Protein AF-A0AAD7RC34-F1 (afdb_monomer_lite)

Secondary structure (DSSP, 8-state):
-HHHHHHHHHHHHHHHHHHSHHHHHHHHHHHHHHHHHHHHHHHHTHHHHHHHHHHTTTTGGG-EEEE-TTS-EEEE-HHHHHHHHHHHHHHHHHHHHHHHHHHHHHHHHHHHHHHHHHHHTTS-EEEEEEEE-S-EEEEEEEEEEEEE-SEEEEEEEEEEEEEE-SEEEEEEEEEEEEEE-SEEEEEEEEEEEEEE-SEEEEEEEEEEEEEE-SEEEEEEEEEEEEEE-SEEEEEEEEEEEEEE-SEEEEEEEEEEEEEE-SEEEEEEEEEEEEEE-SEEEEES---EE----

Organism: NCBI:txid143900

InterPro domains:
  IPR027197 Equilibrative nucleobase transporter 1 [PTHR20765] (24-121)

Structure (mmCIF, N/CA/C/O backbone):
data_AF-A0AAD7RC34-F1
#
_entry.id   AF-A0AAD7RC34-F1
#
loop_
_atom_site.group_PDB
_atom_site.id
_atom_site.type_symbol
_atom_site.label_atom_id
_atom_site.label_alt_id
_atom_site.label_comp_id
_atom_site.label_asym_id
_atom_site.label_entity_id
_atom_site.label_seq_id
_atom_site.pdbx_PDB_ins_code
_atom_site.Cartn_x
_atom_site.Cartn_y
_atom_site.Cartn_z
_atom_site.occupancy
_atom_site.B_iso_or_equiv
_atom_site.auth_seq_id
_atom_site.auth_comp_id
_atom_site.auth_asym_id
_atom_site.auth_atom_id
_atom_site.pdbx_PDB_model_num
ATOM 1 N N . MET A 1 1 ? -1.572 10.509 49.947 1.00 46.72 1 MET A N 1
ATOM 2 C CA . MET A 1 1 ? -2.548 9.606 49.292 1.00 46.72 1 MET A CA 1
ATOM 3 C C . MET A 1 1 ? -2.154 9.273 47.848 1.00 46.72 1 MET A C 1
ATOM 5 O O . MET A 1 1 ? -2.159 8.104 47.498 1.00 46.72 1 MET A O 1
ATOM 9 N N . HIS A 1 2 ? -1.700 10.244 47.043 1.00 39.53 2 HIS A N 1
ATOM 10 C CA . HIS A 1 2 ? -1.247 10.016 45.658 1.00 39.53 2 HIS A CA 1
ATOM 11 C C . HIS A 1 2 ? -0.022 9.075 45.529 1.00 39.53 2 HIS A C 1
ATOM 13 O O . HIS A 1 2 ? -0.015 8.172 44.701 1.00 39.53 2 HIS A O 1
ATOM 19 N N . ASN A 1 3 ? 0.957 9.183 46.438 1.00 38.41 3 ASN A N 1
ATOM 20 C CA . ASN A 1 3 ? 2.158 8.327 46.434 1.00 38.41 3 ASN A CA 1
ATOM 21 C C . ASN A 1 3 ? 1.912 6.859 46.843 1.00 38.41 3 ASN A C 1
ATOM 23 O O . ASN A 1 3 ? 2.769 6.015 46.605 1.00 38.41 3 ASN A O 1
ATOM 27 N N . LEU A 1 4 ? 0.768 6.543 47.464 1.00 46.03 4 LEU A N 1
ATOM 28 C CA . LEU A 1 4 ? 0.405 5.169 47.850 1.00 46.03 4 LEU A CA 1
ATOM 29 C C . LEU A 1 4 ? -0.286 4.427 46.697 1.00 46.03 4 LEU A C 1
ATOM 31 O O . LEU A 1 4 ? 0.015 3.262 46.464 1.00 46.03 4 LEU A O 1
ATOM 35 N N . LEU A 1 5 ? -1.116 5.129 45.917 1.00 47.66 5 LEU A N 1
ATOM 36 C CA . LEU A 1 5 ? -1.761 4.593 44.710 1.00 47.66 5 LEU A CA 1
ATOM 37 C C . LEU A 1 5 ? -0.753 4.281 43.593 1.00 47.66 5 LEU A C 1
ATOM 39 O O . LEU A 1 5 ? -0.872 3.256 42.930 1.00 47.66 5 LEU A O 1
ATOM 43 N N . LEU A 1 6 ? 0.284 5.112 43.433 1.00 46.38 6 LEU A N 1
ATOM 44 C CA . LEU A 1 6 ? 1.386 4.844 42.497 1.00 46.38 6 LEU A CA 1
ATOM 45 C C . LEU A 1 6 ? 2.181 3.582 42.869 1.00 46.38 6 LEU A C 1
ATOM 47 O O . LEU A 1 6 ? 2.651 2.863 41.990 1.00 46.38 6 LEU A O 1
ATOM 51 N N . ARG A 1 7 ? 2.302 3.287 44.170 1.00 39.66 7 ARG A N 1
ATOM 52 C CA . ARG A 1 7 ? 3.046 2.124 44.669 1.00 39.66 7 ARG A CA 1
ATOM 53 C C . ARG A 1 7 ? 2.295 0.813 44.440 1.00 39.66 7 ARG A C 1
ATOM 55 O O . ARG A 1 7 ? 2.922 -0.157 44.034 1.00 39.66 7 ARG A O 1
ATOM 62 N N . GLU A 1 8 ? 0.977 0.819 44.642 1.00 45.03 8 GLU A N 1
ATOM 63 C CA . GLU A 1 8 ? 0.082 -0.326 44.400 1.00 45.03 8 GLU A CA 1
ATOM 64 C C . GLU A 1 8 ? -0.006 -0.689 42.904 1.00 45.03 8 GLU A C 1
ATOM 66 O O . GLU A 1 8 ? -0.001 -1.868 42.545 1.00 45.03 8 GLU A O 1
ATOM 71 N N . HIS A 1 9 ? -0.002 0.316 42.018 1.00 41.81 9 HIS A N 1
ATOM 72 C CA . HIS A 1 9 ? -0.024 0.102 40.565 1.00 41.81 9 HIS A CA 1
ATOM 73 C C . HIS A 1 9 ? 1.288 -0.527 40.054 1.00 41.81 9 HIS A C 1
ATOM 75 O O . HIS A 1 9 ? 1.266 -1.435 39.224 1.00 41.81 9 HIS A O 1
ATOM 81 N N . GLN A 1 10 ? 2.436 -0.117 40.611 1.00 39.41 10 GLN A N 1
ATOM 82 C CA . GLN A 1 10 ? 3.753 -0.671 40.262 1.00 39.41 10 GLN A CA 1
ATOM 83 C C . GLN A 1 10 ? 3.974 -2.113 40.752 1.00 39.41 10 GLN A C 1
ATOM 85 O O . GLN A 1 10 ? 4.747 -2.857 40.142 1.00 39.41 10 GLN A O 1
ATOM 90 N N . THR A 1 11 ? 3.337 -2.534 41.849 1.00 41.34 11 THR A N 1
ATOM 91 C CA . THR A 1 11 ? 3.439 -3.915 42.354 1.00 41.34 11 THR A CA 1
ATOM 92 C C . THR A 1 11 ? 2.569 -4.901 41.573 1.00 41.34 11 THR A C 1
ATOM 94 O O . THR A 1 11 ? 2.987 -6.046 41.391 1.00 41.34 11 THR A O 1
ATOM 97 N N . ALA A 1 12 ? 1.417 -4.467 41.051 1.00 38.34 12 ALA A N 1
ATOM 98 C CA . ALA A 1 12 ? 0.540 -5.297 40.220 1.00 38.34 12 ALA A CA 1
ATOM 99 C C . ALA A 1 12 ? 1.165 -5.631 38.849 1.00 38.34 12 ALA A C 1
ATOM 101 O O . ALA A 1 12 ? 1.114 -6.782 38.408 1.00 38.34 12 ALA A O 1
ATOM 102 N N . GLU A 1 13 ? 1.845 -4.667 38.217 1.00 38.12 13 GLU A N 1
ATOM 103 C CA . GLU A 1 13 ? 2.556 -4.890 36.948 1.00 38.12 13 GLU A CA 1
ATOM 104 C C . GLU A 1 13 ? 3.712 -5.893 37.087 1.00 38.12 13 GLU A C 1
ATOM 106 O O . GLU A 1 13 ? 3.907 -6.745 36.220 1.00 38.12 13 GLU A O 1
ATOM 111 N N . ARG A 1 14 ? 4.448 -5.868 38.208 1.00 35.94 14 ARG A N 1
ATOM 112 C CA . ARG A 1 14 ? 5.543 -6.827 38.453 1.00 35.94 14 ARG A CA 1
ATOM 113 C C . ARG A 1 14 ? 5.056 -8.266 38.641 1.00 35.94 14 ARG A C 1
ATOM 115 O O . ARG A 1 14 ? 5.788 -9.194 38.306 1.00 35.94 14 ARG A O 1
ATOM 122 N N . MET A 1 15 ? 3.843 -8.469 39.156 1.00 36.53 15 MET A N 1
ATOM 123 C CA . MET A 1 15 ? 3.284 -9.807 39.389 1.00 36.53 15 MET A CA 1
ATOM 124 C C . MET A 1 15 ? 2.801 -10.481 38.093 1.00 36.53 15 MET A C 1
ATOM 126 O O . MET A 1 15 ? 3.027 -11.678 37.910 1.00 36.53 15 MET A O 1
ATOM 130 N N . LEU A 1 16 ? 2.231 -9.714 37.156 1.00 36.44 16 LEU A N 1
ATOM 131 C CA . LEU A 1 16 ? 1.787 -10.204 35.841 1.00 36.44 16 LEU A CA 1
ATOM 132 C C . LEU A 1 16 ? 2.950 -10.705 34.964 1.00 36.44 16 LEU A C 1
ATOM 134 O O . LEU A 1 16 ? 2.813 -11.704 34.255 1.00 36.44 16 LEU A O 1
ATOM 138 N N . VAL A 1 17 ? 4.123 -10.075 35.074 1.00 38.91 17 VAL A N 1
ATOM 139 C CA . VAL A 1 17 ? 5.343 -10.467 34.343 1.00 38.91 17 VAL A CA 1
ATOM 140 C C . VAL A 1 17 ? 5.876 -11.843 34.784 1.00 38.91 17 VAL A C 1
ATOM 142 O O . VAL A 1 17 ? 6.421 -12.584 33.964 1.00 38.91 17 VAL A O 1
ATOM 145 N N . CYS A 1 18 ? 5.676 -12.243 36.045 1.00 38.28 18 CYS A N 1
ATOM 146 C CA . CYS A 1 18 ? 6.154 -13.535 36.557 1.00 38.28 18 CYS A CA 1
ATOM 147 C C . CYS A 1 18 ? 5.312 -14.739 36.091 1.00 38.28 18 CYS A C 1
ATOM 149 O O . CYS A 1 18 ? 5.855 -15.834 35.944 1.00 38.28 18 CYS A O 1
ATOM 151 N N . GLN A 1 19 ? 4.013 -14.562 35.824 1.00 31.81 19 GLN A N 1
ATOM 152 C CA . GLN A 1 19 ? 3.102 -15.671 35.499 1.00 31.81 19 GLN A CA 1
ATOM 153 C C . GLN A 1 19 ? 3.196 -16.116 34.024 1.00 31.81 19 GLN A C 1
ATOM 155 O O . GLN A 1 19 ? 3.001 -17.289 33.713 1.00 31.81 19 GLN A O 1
ATOM 160 N N . PHE A 1 20 ? 3.579 -15.208 33.119 1.00 35.34 20 PHE A N 1
ATOM 161 C CA . PHE A 1 20 ? 3.749 -15.472 31.679 1.00 35.34 20 PHE A CA 1
ATOM 162 C C . PHE A 1 20 ? 5.157 -15.968 31.279 1.00 35.34 20 PHE A C 1
ATOM 164 O O . PHE A 1 20 ? 5.389 -16.352 30.129 1.00 35.34 20 PHE A O 1
ATOM 171 N N . GLY A 1 21 ? 6.115 -15.992 32.214 1.00 39.75 21 GLY A N 1
ATOM 172 C CA . GLY A 1 21 ? 7.535 -16.224 31.921 1.00 39.75 21 GLY A CA 1
ATOM 173 C C . GLY A 1 21 ? 7.911 -17.648 31.481 1.00 39.75 21 GLY A C 1
ATOM 174 O O . GLY A 1 21 ? 8.902 -17.824 30.774 1.00 39.75 21 GLY A O 1
ATOM 175 N N . GLY A 1 22 ? 7.142 -18.677 31.858 1.00 46.06 22 GLY A N 1
ATOM 176 C CA . GLY A 1 22 ? 7.462 -20.082 31.545 1.00 46.06 22 GLY A CA 1
ATOM 177 C C . GLY A 1 22 ? 7.189 -20.479 30.090 1.00 46.06 22 GLY A C 1
ATOM 178 O O . GLY A 1 22 ? 8.024 -21.110 29.444 1.00 46.06 22 GLY A O 1
ATOM 179 N N . MET A 1 23 ? 6.044 -20.063 29.546 1.00 47.16 23 MET A N 1
ATOM 180 C CA . MET A 1 23 ? 5.647 -20.341 28.158 1.00 47.16 23 MET A CA 1
ATOM 181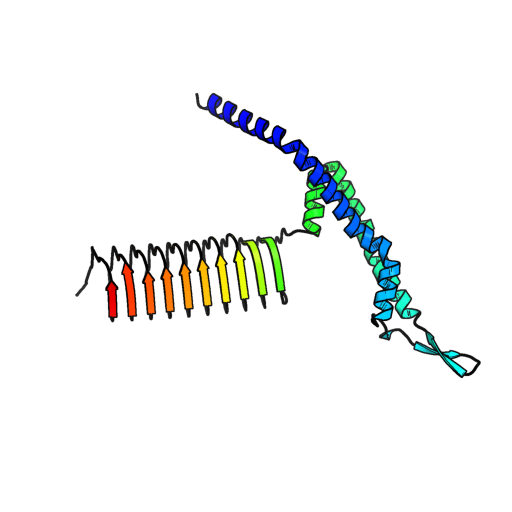 C C . MET A 1 23 ? 6.480 -19.522 27.163 1.00 47.16 23 MET A C 1
ATOM 183 O O . MET A 1 23 ? 6.928 -20.034 26.138 1.00 47.16 23 MET A O 1
ATOM 187 N N . LEU A 1 24 ? 6.780 -18.270 27.519 1.00 46.81 24 LEU A N 1
ATOM 188 C CA . LEU A 1 24 ? 7.606 -17.361 26.725 1.00 46.81 24 LEU A CA 1
ATOM 189 C C . LEU A 1 24 ? 9.064 -17.845 26.588 1.00 46.81 24 LEU A C 1
ATOM 191 O O . LEU A 1 24 ? 9.709 -17.600 25.566 1.00 46.81 24 LEU A O 1
ATOM 195 N N . ARG A 1 25 ? 9.578 -18.583 27.585 1.00 48.28 25 ARG A N 1
ATOM 196 C CA . ARG A 1 25 ? 10.910 -19.213 27.554 1.00 48.28 25 ARG A CA 1
ATOM 197 C C . ARG A 1 25 ? 11.011 -20.331 26.518 1.00 48.28 25 ARG A C 1
ATOM 199 O O . ARG A 1 25 ? 11.964 -20.346 25.746 1.00 48.28 25 ARG A O 1
ATOM 206 N N . TRP A 1 26 ? 10.025 -21.223 26.450 1.00 51.66 26 TRP A N 1
ATOM 207 C CA . TRP A 1 26 ? 10.006 -22.299 25.451 1.00 51.66 26 TRP A CA 1
ATOM 208 C C . TRP A 1 26 ? 9.830 -21.771 24.028 1.00 51.66 26 TRP A C 1
ATOM 210 O O . TRP A 1 26 ? 10.530 -22.213 23.121 1.00 51.66 26 TRP A O 1
ATOM 220 N N . VAL A 1 27 ? 8.969 -20.767 23.847 1.00 53.78 27 VAL A N 1
ATOM 221 C CA . VAL A 1 27 ? 8.798 -20.072 22.560 1.00 53.78 27 VAL A CA 1
ATOM 222 C C . VAL A 1 27 ? 10.099 -19.387 22.129 1.00 53.78 27 VAL A C 1
ATOM 224 O O . VAL A 1 27 ? 10.475 -19.438 20.962 1.00 53.78 27 VAL A O 1
ATOM 227 N N . THR A 1 28 ? 10.834 -18.806 23.078 1.00 53.97 28 THR A N 1
ATOM 228 C CA . THR A 1 28 ? 12.144 -18.191 22.827 1.00 53.97 28 THR A CA 1
ATOM 229 C C . THR A 1 28 ? 13.194 -19.207 22.382 1.00 53.97 28 THR A C 1
ATOM 231 O O . THR A 1 28 ? 13.934 -18.933 21.440 1.00 53.97 28 THR A O 1
ATOM 234 N N . LEU A 1 29 ? 13.235 -20.383 23.014 1.00 62.84 29 LEU A N 1
ATOM 235 C CA . LEU A 1 29 ? 14.156 -21.456 22.638 1.00 62.84 29 LEU A CA 1
ATOM 236 C C . LEU A 1 29 ? 13.840 -22.023 21.250 1.00 62.84 29 LEU A C 1
ATOM 238 O O . LEU A 1 29 ? 14.748 -22.184 20.443 1.00 62.84 29 LEU A O 1
ATOM 242 N N . LEU A 1 30 ? 12.562 -22.266 20.950 1.00 60.53 30 LEU A N 1
ATOM 243 C CA . LEU A 1 30 ? 12.119 -22.745 19.636 1.00 60.53 30 LEU A CA 1
ATOM 244 C C . LEU A 1 30 ? 12.412 -21.734 18.517 1.00 60.53 30 LEU A C 1
ATOM 246 O O . LEU A 1 30 ? 12.898 -22.134 17.463 1.00 60.53 30 LEU A O 1
ATOM 250 N N . SER A 1 31 ? 12.182 -20.438 18.756 1.00 60.19 31 SER A N 1
ATOM 251 C CA . SER A 1 31 ? 12.509 -19.357 17.809 1.00 60.19 31 SER A CA 1
ATOM 252 C C . SER A 1 31 ? 14.000 -19.330 17.481 1.00 60.19 31 SER A C 1
ATOM 254 O O . SER A 1 31 ? 14.367 -19.381 16.312 1.00 60.19 31 SER A O 1
ATOM 256 N N . GLY A 1 32 ? 14.864 -19.347 18.504 1.00 61.09 32 GLY A N 1
ATOM 257 C CA . GLY A 1 32 ? 16.315 -19.351 18.299 1.00 61.09 32 GLY A CA 1
ATOM 258 C C . GLY A 1 32 ? 16.803 -20.587 17.537 1.00 61.09 32 GLY A C 1
ATOM 259 O O . GLY A 1 32 ? 17.676 -20.485 16.683 1.00 61.09 32 GLY A O 1
ATOM 260 N N . LEU A 1 33 ? 16.194 -21.752 17.778 1.00 64.62 33 LEU A N 1
ATOM 261 C CA . LEU A 1 33 ? 16.530 -22.996 17.077 1.00 64.62 33 LEU A CA 1
ATOM 262 C C . LEU A 1 33 ? 16.171 -22.926 15.583 1.00 64.62 33 LEU A C 1
ATOM 264 O O . LEU A 1 33 ? 16.958 -23.353 14.739 1.00 64.62 33 LEU A O 1
ATOM 268 N N . VAL A 1 34 ? 15.013 -22.344 15.252 1.00 63.44 34 VAL A N 1
ATOM 269 C CA . VAL A 1 34 ? 14.567 -22.125 13.864 1.00 63.44 34 VAL A CA 1
ATOM 270 C C . VAL A 1 34 ? 15.435 -21.084 13.151 1.00 63.44 34 VAL A C 1
ATOM 272 O O . VAL A 1 34 ? 15.796 -21.284 11.992 1.00 63.44 34 VAL A O 1
ATOM 275 N N . GLU A 1 35 ? 15.821 -20.009 13.839 1.00 61.97 35 GLU A N 1
ATOM 276 C CA . GLU A 1 35 ? 16.730 -18.984 13.312 1.00 61.97 35 GLU A CA 1
ATOM 277 C C . GLU A 1 35 ? 18.112 -19.581 12.998 1.00 61.97 35 GLU A C 1
ATOM 279 O O . GLU A 1 35 ? 18.630 -19.405 11.893 1.00 61.97 35 GLU A O 1
ATOM 284 N N . CYS A 1 36 ? 18.669 -20.387 13.909 1.00 62.91 36 CYS A N 1
ATOM 285 C CA . CYS A 1 36 ? 19.909 -21.122 13.658 1.00 62.91 36 CYS A CA 1
ATOM 286 C C . CYS A 1 36 ? 19.777 -22.082 12.466 1.00 62.91 36 CYS A C 1
ATOM 288 O O . CYS A 1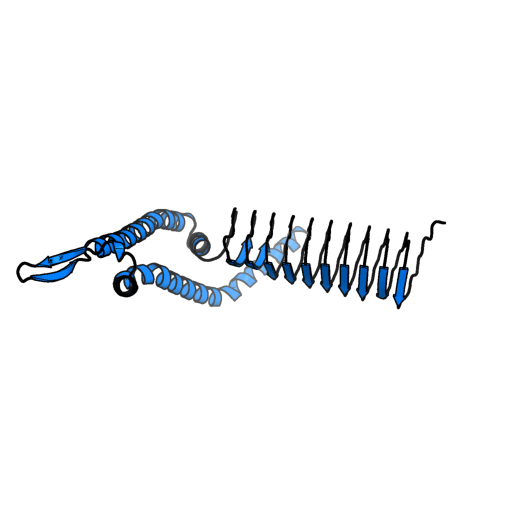 36 ? 20.682 -22.152 11.638 1.00 62.91 36 CYS A O 1
ATOM 290 N N . LEU A 1 37 ? 18.649 -22.788 12.338 1.00 63.88 37 LEU A N 1
ATOM 291 C CA . LEU A 1 37 ? 18.386 -23.698 11.220 1.00 63.88 37 LEU A CA 1
ATOM 292 C C . LEU A 1 37 ? 18.315 -22.979 9.867 1.00 63.88 37 LEU A C 1
ATOM 294 O O . LEU A 1 37 ? 18.776 -23.538 8.877 1.00 63.88 37 LEU A O 1
ATOM 298 N N . PHE A 1 38 ? 17.784 -21.756 9.797 1.00 60.91 38 PHE A N 1
ATOM 299 C CA . PHE A 1 38 ? 17.677 -21.015 8.535 1.00 60.91 38 PHE A CA 1
ATOM 300 C C . PHE A 1 38 ? 19.009 -20.406 8.085 1.00 60.91 38 PHE A C 1
ATOM 302 O O . PHE A 1 38 ? 19.408 -20.593 6.935 1.00 60.91 38 PHE A O 1
ATOM 309 N N . PHE A 1 39 ? 19.724 -19.724 8.983 1.00 62.69 39 PHE A N 1
ATOM 310 C CA . PHE A 1 39 ? 21.004 -19.092 8.642 1.00 62.69 39 PHE A CA 1
ATOM 311 C C . PHE A 1 39 ? 22.115 -20.122 8.430 1.00 62.69 39 PHE A C 1
ATOM 313 O O . PHE A 1 39 ? 22.857 -20.048 7.450 1.00 62.69 39 PHE A O 1
ATOM 320 N N . ALA A 1 40 ? 22.200 -21.129 9.300 1.00 63.34 40 ALA A N 1
ATOM 321 C CA . ALA A 1 40 ? 23.200 -22.176 9.161 1.00 63.34 40 ALA A CA 1
ATOM 322 C C . ALA A 1 40 ? 22.802 -23.214 8.099 1.00 63.34 40 ALA A C 1
ATOM 324 O O . ALA A 1 40 ? 23.665 -23.739 7.402 1.00 63.34 40 ALA A O 1
ATOM 325 N N . GLY A 1 41 ? 21.506 -23.489 7.917 1.00 70.50 41 GLY A N 1
ATOM 326 C CA . GLY A 1 41 ? 21.024 -24.490 6.961 1.00 70.50 41 GLY A CA 1
ATOM 327 C C . GLY A 1 41 ? 21.298 -24.134 5.502 1.00 70.50 41 GLY A C 1
ATOM 328 O O . GLY A 1 41 ? 21.611 -25.025 4.715 1.00 70.50 41 GLY A O 1
ATOM 329 N N . ILE A 1 42 ? 21.261 -22.848 5.138 1.00 69.25 42 ILE A N 1
ATOM 330 C CA . ILE A 1 42 ? 21.628 -22.398 3.785 1.00 69.25 42 ILE A CA 1
ATOM 331 C C . ILE A 1 42 ? 23.138 -22.551 3.549 1.00 69.25 42 ILE A C 1
ATOM 333 O O . ILE A 1 42 ? 23.543 -22.977 2.468 1.00 69.25 42 ILE A O 1
ATOM 337 N N . ALA A 1 43 ? 23.967 -22.276 4.560 1.00 70.06 43 ALA A N 1
ATOM 338 C CA . ALA A 1 43 ? 25.416 -22.442 4.469 1.00 70.06 43 ALA A CA 1
ATOM 339 C C . ALA A 1 43 ? 25.828 -23.926 4.414 1.00 70.06 43 ALA A C 1
ATOM 341 O O . ALA A 1 43 ? 26.583 -24.324 3.528 1.00 70.06 43 ALA A O 1
ATOM 342 N N . PHE A 1 44 ? 25.292 -24.765 5.307 1.00 75.88 44 PHE A N 1
ATOM 343 C CA . PHE A 1 44 ? 25.590 -26.202 5.346 1.00 75.88 44 PHE A CA 1
ATOM 344 C C . PHE A 1 44 ? 24.965 -26.975 4.172 1.00 75.88 44 PHE A C 1
ATOM 346 O O . PHE A 1 44 ? 25.528 -27.970 3.721 1.00 75.88 44 PHE A O 1
ATOM 353 N N . GLY A 1 45 ? 23.828 -26.514 3.642 1.00 80.50 45 GLY A N 1
ATOM 354 C CA . GLY A 1 45 ? 23.147 -27.104 2.486 1.00 80.50 45 GLY A CA 1
ATOM 355 C C . GLY A 1 45 ? 23.625 -26.591 1.124 1.00 80.50 45 GLY A C 1
ATOM 356 O O . GLY A 1 45 ? 23.121 -27.054 0.097 1.00 80.50 45 GLY A O 1
ATOM 357 N N . TRP A 1 46 ? 24.581 -25.653 1.086 1.00 84.56 46 TRP A N 1
ATOM 358 C CA . TRP A 1 46 ? 24.998 -24.981 -0.149 1.00 84.56 46 TRP A CA 1
ATOM 359 C C . TRP A 1 46 ? 25.508 -25.950 -1.216 1.00 84.56 46 TRP A C 1
ATOM 361 O O . TRP A 1 46 ? 25.159 -25.804 -2.383 1.00 84.56 46 TRP A O 1
ATOM 371 N N . ALA A 1 47 ? 26.270 -26.978 -0.831 1.00 81.88 47 ALA A N 1
ATOM 372 C CA . ALA A 1 47 ? 26.785 -27.972 -1.774 1.00 81.88 47 ALA A CA 1
ATOM 373 C C . ALA A 1 47 ? 25.653 -28.667 -2.556 1.00 81.88 47 ALA A C 1
ATOM 375 O O . ALA A 1 47 ? 25.729 -28.806 -3.776 1.00 81.88 47 ALA A O 1
ATOM 376 N N . SER A 1 48 ? 24.563 -29.026 -1.873 1.00 86.56 48 SER A N 1
ATOM 377 C CA . SER A 1 48 ? 23.379 -29.628 -2.496 1.00 86.56 48 SER A CA 1
ATOM 378 C C . SER A 1 48 ? 22.590 -28.617 -3.334 1.00 86.56 48 SER A C 1
ATOM 380 O O . SER A 1 48 ? 22.099 -28.948 -4.414 1.00 86.56 48 SER A O 1
ATOM 382 N N . LEU A 1 49 ? 22.485 -27.369 -2.868 1.00 82.62 49 LEU A N 1
ATOM 383 C CA . LEU A 1 49 ? 21.798 -26.296 -3.589 1.00 82.62 49 LEU A CA 1
ATOM 384 C C . LEU A 1 49 ? 22.531 -25.915 -4.885 1.00 82.62 49 LEU A C 1
ATOM 386 O O . LEU A 1 49 ? 21.894 -25.723 -5.919 1.00 82.62 49 LEU A O 1
ATOM 390 N N . ALA A 1 50 ? 23.862 -25.865 -4.852 1.00 82.25 50 ALA A N 1
ATOM 391 C CA . ALA A 1 50 ? 24.703 -25.559 -6.001 1.00 82.25 50 ALA A CA 1
ATOM 392 C C . ALA A 1 50 ? 24.518 -26.587 -7.126 1.00 82.25 50 ALA A C 1
ATOM 394 O O . ALA A 1 50 ? 24.417 -26.203 -8.287 1.00 82.25 50 ALA A O 1
ATOM 395 N N . VAL A 1 51 ? 24.374 -27.876 -6.801 1.00 81.12 51 VAL A N 1
ATOM 396 C CA . VAL A 1 51 ? 24.082 -28.925 -7.796 1.00 81.12 51 VAL A CA 1
ATOM 397 C C . VAL A 1 51 ? 22.734 -28.684 -8.487 1.00 81.12 51 VAL A C 1
ATOM 399 O O . VAL A 1 51 ? 22.633 -28.800 -9.709 1.00 81.12 51 VAL A O 1
ATOM 402 N N . ILE A 1 52 ? 21.705 -28.282 -7.736 1.00 86.88 52 ILE A N 1
ATOM 403 C CA . ILE A 1 52 ? 20.381 -27.956 -8.294 1.00 86.88 52 ILE A CA 1
ATOM 404 C C . ILE A 1 52 ? 20.441 -26.692 -9.168 1.00 86.88 52 ILE A C 1
ATOM 406 O O . ILE A 1 52 ? 19.797 -26.642 -10.216 1.00 86.88 52 ILE A O 1
ATOM 410 N N . LEU A 1 53 ? 21.212 -25.679 -8.760 1.00 81.38 53 LEU A N 1
ATOM 411 C CA . LEU A 1 53 ? 21.398 -24.436 -9.518 1.00 81.38 53 LEU A CA 1
ATOM 412 C C . LEU A 1 53 ? 22.131 -24.677 -10.843 1.00 81.38 53 LEU A C 1
ATOM 414 O O . LEU A 1 53 ? 21.694 -24.162 -11.875 1.00 81.38 53 LEU A O 1
ATOM 418 N N . LYS A 1 54 ? 23.167 -25.526 -10.839 1.00 79.00 54 LYS A N 1
ATOM 419 C CA . LYS A 1 54 ? 23.836 -25.992 -12.064 1.00 79.00 54 LYS A CA 1
ATOM 420 C C . LYS A 1 54 ? 22.853 -26.716 -12.987 1.00 79.00 54 LYS A C 1
ATOM 422 O O . LYS A 1 54 ? 22.785 -26.406 -14.172 1.00 79.00 54 LYS A O 1
ATOM 427 N N . GLY A 1 55 ? 22.011 -27.596 -12.434 1.00 76.31 55 GLY A N 1
ATOM 428 C CA . GLY A 1 55 ? 20.969 -28.311 -13.185 1.00 76.31 55 GLY A CA 1
ATOM 429 C C . GLY A 1 55 ? 19.886 -27.414 -13.803 1.00 76.31 55 GLY A C 1
ATOM 430 O O . GLY A 1 55 ? 19.230 -27.823 -14.757 1.00 76.31 55 GLY A O 1
ATOM 431 N N . LYS A 1 56 ? 19.708 -26.185 -13.297 1.00 81.38 56 LYS A N 1
ATOM 432 C CA . LYS A 1 56 ? 18.794 -25.172 -13.856 1.00 81.38 56 LYS A CA 1
ATOM 433 C C . LYS A 1 56 ? 19.463 -24.180 -14.814 1.00 81.38 56 LYS A C 1
ATOM 435 O O . LYS A 1 56 ? 18.791 -23.258 -15.268 1.00 81.38 56 LYS A O 1
ATOM 440 N N . GLY A 1 57 ? 20.745 -24.362 -15.131 1.00 73.38 57 GLY A N 1
ATOM 441 C CA . GLY A 1 57 ? 21.474 -23.509 -16.075 1.00 73.38 57 GLY A CA 1
ATOM 442 C C . GLY A 1 57 ? 21.918 -22.161 -15.500 1.00 73.38 57 GLY A C 1
ATOM 443 O O . GLY A 1 57 ? 22.176 -21.227 -16.250 1.00 73.38 57 GLY A O 1
ATOM 444 N N . TYR A 1 58 ? 22.012 -22.016 -14.177 1.00 75.25 58 TYR A N 1
ATOM 445 C CA . TYR A 1 58 ? 22.497 -20.771 -13.577 1.00 75.25 58 TYR A CA 1
ATOM 446 C C . TYR A 1 58 ? 24.006 -20.607 -13.834 1.00 75.25 58 TYR A C 1
ATOM 448 O O . TYR A 1 58 ? 24.763 -21.529 -13.543 1.00 75.25 58 TYR A O 1
ATOM 456 N N . PHE A 1 59 ? 24.447 -19.468 -14.382 1.00 73.50 59 PHE A N 1
ATOM 457 C CA . PHE A 1 59 ? 25.820 -19.242 -14.882 1.00 73.50 59 PHE A CA 1
ATOM 458 C C . PHE A 1 59 ? 26.278 -20.205 -16.001 1.00 73.50 59 PHE A C 1
ATOM 460 O O . PHE A 1 59 ? 27.479 -20.405 -16.186 1.00 73.50 59 PHE A O 1
ATOM 467 N N . SER A 1 60 ? 25.355 -20.783 -16.783 1.00 70.56 60 SER A N 1
ATOM 468 C CA . SER A 1 60 ? 25.707 -21.640 -17.932 1.00 70.56 60 SER A CA 1
ATOM 469 C C . SER A 1 60 ? 26.537 -20.927 -19.004 1.00 70.56 60 SER A C 1
ATOM 471 O O . SER A 1 60 ? 27.223 -21.581 -19.784 1.00 70.56 60 SER A O 1
ATOM 473 N N . ASP A 1 61 ? 26.502 -19.593 -19.025 1.00 74.62 61 ASP A N 1
ATOM 474 C CA . ASP A 1 61 ? 27.235 -18.754 -19.979 1.00 74.62 61 ASP A CA 1
ATOM 475 C C . ASP A 1 61 ? 28.765 -18.848 -19.828 1.00 74.62 61 ASP A C 1
ATOM 477 O O . ASP A 1 61 ? 29.497 -18.431 -20.719 1.00 74.62 61 ASP A O 1
ATOM 481 N N . HIS A 1 62 ? 29.259 -19.394 -18.710 1.00 69.50 62 HIS A N 1
ATOM 482 C CA . HIS A 1 62 ? 30.691 -19.589 -18.446 1.00 69.50 62 HIS A CA 1
ATOM 483 C C . HIS A 1 62 ? 31.196 -20.998 -18.812 1.00 69.50 62 HIS A C 1
ATOM 485 O O . HIS A 1 62 ? 32.346 -21.329 -18.528 1.00 69.50 62 HIS A O 1
ATOM 491 N N . CYS A 1 63 ? 30.358 -21.836 -19.428 1.00 77.62 63 CYS A N 1
ATOM 492 C CA . CYS A 1 63 ? 30.756 -23.151 -19.920 1.00 77.62 63 CYS A CA 1
ATOM 493 C C . CYS A 1 63 ? 31.300 -23.067 -21.353 1.00 77.62 63 CYS A C 1
ATOM 495 O O . CYS A 1 63 ? 30.660 -22.498 -22.237 1.00 77.62 63 CYS A O 1
ATOM 497 N N . ILE A 1 64 ? 32.453 -23.687 -21.606 1.00 78.56 64 ILE A N 1
ATOM 498 C CA . ILE A 1 64 ? 33.106 -23.716 -22.921 1.00 78.56 64 ILE A CA 1
ATOM 499 C C . ILE A 1 64 ? 33.127 -25.158 -23.432 1.00 78.56 64 ILE A C 1
ATOM 501 O O . ILE A 1 64 ? 33.432 -26.091 -22.697 1.00 78.56 64 ILE A O 1
ATOM 505 N N . ASN A 1 65 ? 32.806 -25.365 -24.709 1.00 72.00 65 ASN A N 1
ATOM 506 C CA . ASN A 1 65 ? 32.947 -26.678 -25.338 1.00 72.00 65 ASN A CA 1
ATOM 507 C C . ASN A 1 65 ? 34.397 -26.894 -25.775 1.00 72.00 65 ASN A C 1
ATOM 509 O O . ASN A 1 65 ? 34.854 -26.321 -26.765 1.00 72.00 65 ASN A O 1
ATOM 513 N N . THR A 1 66 ? 35.106 -27.748 -25.045 1.00 70.25 66 THR A N 1
ATOM 514 C CA . THR A 1 66 ? 36.504 -28.090 -25.300 1.00 70.25 66 THR A CA 1
ATOM 515 C C . THR A 1 66 ? 36.568 -29.403 -26.077 1.00 70.25 66 THR A C 1
ATOM 517 O O . THR A 1 66 ? 35.856 -30.365 -25.788 1.00 70.25 66 THR A O 1
ATOM 520 N N . THR A 1 67 ? 37.415 -29.462 -27.105 1.00 63.22 67 THR A N 1
ATOM 521 C CA . THR A 1 67 ? 37.578 -30.673 -27.926 1.00 63.22 67 THR A CA 1
ATOM 522 C C . THR A 1 67 ? 38.816 -31.428 -27.451 1.00 63.22 67 THR A C 1
ATOM 524 O O . THR A 1 67 ? 39.929 -30.917 -27.557 1.00 63.22 67 THR A O 1
ATOM 527 N N . GLY A 1 68 ? 38.631 -32.623 -26.883 1.00 64.06 68 GLY A N 1
ATOM 528 C CA . GLY A 1 68 ? 39.731 -33.456 -26.386 1.00 64.06 68 GLY A CA 1
ATOM 529 C C . GLY A 1 68 ? 40.519 -34.148 -27.507 1.00 64.06 68 GLY A C 1
ATOM 530 O O . GLY A 1 68 ? 40.027 -34.292 -28.625 1.00 64.06 68 GLY A O 1
ATOM 531 N N . ALA A 1 69 ? 41.722 -34.642 -27.189 1.00 58.59 69 ALA A N 1
ATOM 532 C CA . ALA A 1 69 ? 42.677 -35.248 -28.134 1.00 58.59 69 ALA A CA 1
ATOM 533 C C . ALA A 1 69 ? 42.133 -36.437 -28.967 1.00 58.59 69 ALA A C 1
ATOM 535 O O . ALA A 1 69 ? 42.708 -36.765 -30.000 1.00 58.59 69 ALA A O 1
ATOM 536 N N . ASN A 1 70 ? 41.003 -37.032 -28.563 1.00 62.34 70 ASN A N 1
ATOM 537 C CA . ASN A 1 70 ? 40.315 -38.129 -29.258 1.00 62.34 70 ASN A CA 1
ATOM 538 C C . ASN A 1 70 ? 39.049 -37.674 -30.026 1.00 62.34 70 ASN A C 1
ATOM 540 O O . ASN A 1 70 ? 38.158 -38.483 -30.270 1.00 62.34 70 ASN A O 1
ATOM 544 N N . SER A 1 71 ? 38.925 -36.381 -30.358 1.00 61.19 71 SER A N 1
ATOM 545 C CA . SER A 1 71 ? 37.767 -35.784 -31.057 1.00 61.19 71 SER A CA 1
ATOM 546 C C . SER A 1 71 ? 36.428 -35.830 -30.297 1.00 61.19 71 SER A C 1
ATOM 548 O O . SER A 1 71 ? 35.372 -35.610 -30.887 1.00 61.19 71 SER A O 1
ATOM 550 N N . SER A 1 72 ? 36.443 -36.061 -28.982 1.00 55.50 72 SER A N 1
ATOM 551 C CA . SER A 1 72 ? 35.263 -35.928 -28.120 1.00 55.50 72 SER A CA 1
ATOM 552 C C . SER A 1 72 ? 35.092 -34.477 -27.661 1.00 55.50 72 SER A C 1
ATOM 554 O O . SER A 1 72 ? 35.985 -33.929 -27.008 1.00 55.50 72 SER A O 1
ATOM 556 N N . VAL A 1 73 ? 33.947 -33.864 -27.971 1.00 67.12 73 VAL A N 1
ATOM 557 C CA . VAL A 1 73 ? 33.559 -32.547 -27.443 1.00 67.12 73 VAL A CA 1
ATOM 558 C C . VAL A 1 73 ? 33.020 -32.747 -26.030 1.00 67.12 73 VAL A C 1
ATOM 560 O O . VAL A 1 73 ? 32.002 -33.415 -25.853 1.00 67.12 73 VAL A O 1
ATOM 563 N N . TYR A 1 74 ? 33.708 -32.201 -25.031 1.00 70.38 74 TYR A N 1
ATOM 564 C CA . TYR A 1 74 ? 33.220 -32.157 -23.657 1.00 70.38 74 TYR A CA 1
ATOM 565 C C . TYR A 1 74 ? 32.999 -30.703 -23.249 1.00 70.38 74 TYR A C 1
ATOM 567 O O . TYR A 1 74 ? 33.742 -29.805 -23.641 1.00 70.38 74 TYR A O 1
ATOM 575 N N . THR A 1 75 ? 31.943 -30.460 -22.485 1.00 73.50 75 THR A N 1
ATOM 576 C CA . THR A 1 75 ? 31.609 -29.120 -22.007 1.00 73.50 75 THR A CA 1
ATOM 577 C C . THR A 1 75 ? 32.337 -28.897 -20.688 1.00 73.50 75 THR A C 1
ATOM 579 O O . THR A 1 75 ? 32.025 -29.538 -19.686 1.00 73.50 75 THR A O 1
ATOM 582 N N . ASP A 1 76 ? 33.356 -28.044 -20.708 1.00 74.44 76 ASP A N 1
ATOM 583 C CA . ASP A 1 76 ? 34.107 -27.632 -19.530 1.00 74.44 76 ASP A CA 1
ATOM 584 C C . ASP A 1 76 ? 33.385 -26.453 -18.868 1.00 74.44 76 ASP A C 1
ATOM 586 O O . ASP A 1 76 ? 33.288 -25.363 -19.433 1.00 74.44 76 ASP A O 1
ATOM 590 N N . CYS A 1 77 ? 32.837 -26.693 -17.679 1.00 80.75 77 CYS A N 1
ATOM 591 C CA . CYS A 1 77 ? 32.089 -25.712 -16.891 1.00 80.75 77 CYS A CA 1
ATOM 592 C C . CYS A 1 77 ? 32.862 -25.243 -15.650 1.00 80.75 77 CYS A C 1
ATOM 594 O O . CYS A 1 77 ? 32.262 -24.772 -14.686 1.00 80.75 77 CYS A O 1
ATOM 596 N N . SER A 1 78 ? 34.191 -25.347 -15.651 1.00 79.50 78 SER A N 1
ATOM 597 C CA . SER A 1 78 ? 35.041 -24.898 -14.538 1.00 79.50 78 SER A CA 1
ATOM 598 C C . SER A 1 78 ? 34.766 -23.449 -14.089 1.00 79.50 78 SER A C 1
ATOM 600 O O . SER A 1 78 ? 34.722 -23.186 -12.888 1.00 79.50 78 SER A O 1
ATOM 602 N N . GLY A 1 79 ? 34.470 -22.527 -15.015 1.00 77.31 79 GLY A N 1
ATOM 603 C CA . GLY A 1 79 ? 34.125 -21.135 -14.682 1.00 77.31 79 GLY A CA 1
ATOM 604 C C . GLY A 1 79 ? 32.776 -20.963 -13.964 1.00 77.31 79 GLY A C 1
ATOM 605 O O . GLY A 1 79 ? 32.614 -20.064 -13.139 1.00 77.31 79 GLY A O 1
ATOM 606 N N . GLN A 1 80 ? 31.810 -21.849 -14.219 1.00 79.12 80 GLN A N 1
ATOM 607 C CA . GLN A 1 80 ? 30.525 -21.877 -13.506 1.00 79.12 80 GLN A CA 1
ATOM 608 C C . GLN A 1 80 ? 30.728 -22.245 -12.028 1.00 79.12 80 GLN A C 1
ATOM 610 O O . GLN A 1 80 ? 30.099 -21.677 -11.130 1.00 79.12 80 GLN A O 1
ATOM 615 N N . ASP A 1 81 ? 31.637 -23.186 -11.781 1.00 81.62 81 ASP A N 1
ATOM 616 C CA . ASP A 1 81 ? 31.967 -23.679 -10.447 1.00 81.62 81 ASP A CA 1
ATOM 617 C C . ASP A 1 81 ? 32.703 -22.620 -9.625 1.00 81.62 81 ASP A C 1
ATOM 619 O O . ASP A 1 81 ? 32.420 -22.455 -8.435 1.00 81.62 81 ASP A O 1
ATOM 623 N N . GLU A 1 82 ? 33.570 -21.840 -10.273 1.00 84.94 82 GLU A N 1
ATOM 624 C CA . GLU A 1 82 ? 34.276 -20.712 -9.668 1.00 84.94 82 GLU A CA 1
ATOM 625 C C . GLU A 1 82 ? 33.311 -19.605 -9.212 1.00 84.94 82 GLU A C 1
ATOM 627 O O . GLU A 1 82 ? 33.393 -19.142 -8.073 1.00 84.94 82 GLU A O 1
ATOM 632 N N . GLN A 1 83 ? 32.325 -19.239 -10.039 1.00 82.81 83 GLN A N 1
ATOM 633 C CA . GLN A 1 83 ? 31.320 -18.223 -9.689 1.00 82.81 83 GLN A CA 1
ATOM 634 C C . GLN A 1 83 ? 30.401 -18.671 -8.546 1.00 82.81 83 GLN A C 1
ATOM 636 O O . GLN A 1 83 ? 30.120 -17.906 -7.621 1.00 82.81 83 GLN A O 1
ATOM 641 N N . LEU A 1 84 ? 29.956 -19.929 -8.556 1.00 81.94 84 LEU A N 1
ATOM 642 C CA . LEU A 1 84 ? 29.143 -20.480 -7.467 1.00 81.94 84 LEU A CA 1
ATOM 643 C C . LEU A 1 84 ? 29.937 -20.593 -6.160 1.00 81.94 84 LEU A C 1
ATOM 645 O O . LEU A 1 84 ? 29.383 -20.364 -5.081 1.00 81.94 84 LEU A O 1
ATOM 649 N N . SER A 1 85 ? 31.233 -20.898 -6.247 1.00 83.88 85 SER A N 1
ATOM 650 C CA . SER A 1 85 ? 32.131 -20.849 -5.096 1.00 83.88 85 SER A CA 1
ATOM 651 C C . SER A 1 85 ? 32.317 -19.417 -4.593 1.00 83.88 85 SER A C 1
ATOM 653 O O . SER A 1 85 ? 32.329 -19.199 -3.387 1.00 83.88 85 SER A O 1
ATOM 655 N N . LEU A 1 86 ? 32.415 -18.428 -5.484 1.00 81.81 86 LEU A N 1
ATOM 656 C CA . LEU A 1 86 ? 32.568 -17.018 -5.125 1.00 81.81 86 LEU A CA 1
ATOM 657 C C . LEU A 1 86 ? 31.338 -16.478 -4.387 1.00 81.81 86 LEU A C 1
ATOM 659 O O . LEU A 1 86 ? 31.489 -15.813 -3.364 1.00 81.81 86 LEU A O 1
ATOM 663 N N . VAL A 1 87 ? 30.125 -16.819 -4.834 1.00 84.62 87 VAL A N 1
ATOM 664 C CA . VAL A 1 87 ? 28.879 -16.451 -4.137 1.00 84.62 87 VAL A CA 1
ATOM 665 C C . VAL A 1 87 ? 28.859 -17.017 -2.714 1.00 84.62 87 VAL A C 1
ATOM 667 O O . VAL A 1 87 ? 28.540 -16.294 -1.769 1.00 84.62 87 VAL A O 1
ATOM 670 N N . PHE A 1 88 ? 29.257 -18.279 -2.541 1.00 81.81 88 PHE A N 1
ATOM 671 C CA . PHE A 1 88 ? 29.372 -18.898 -1.220 1.00 81.81 88 PHE A CA 1
ATOM 672 C C . PHE A 1 88 ? 30.431 -18.226 -0.345 1.00 81.81 88 PHE A C 1
ATOM 674 O O . PHE A 1 88 ? 30.177 -17.933 0.825 1.00 81.81 88 PHE A O 1
ATOM 681 N N . THR A 1 89 ? 31.606 -17.942 -0.902 1.00 78.81 89 THR A N 1
ATOM 682 C CA . THR A 1 89 ? 32.700 -17.277 -0.187 1.00 78.81 89 THR A CA 1
ATOM 683 C C . THR A 1 89 ? 32.300 -15.872 0.252 1.00 78.81 89 THR A C 1
ATOM 685 O O . THR A 1 89 ? 32.505 -15.522 1.407 1.00 78.81 89 THR A O 1
ATOM 688 N N . ILE A 1 90 ? 31.662 -15.075 -0.608 1.00 80.25 90 ILE A N 1
ATOM 689 C CA . ILE A 1 90 ? 31.197 -13.728 -0.244 1.00 80.25 90 ILE A CA 1
ATOM 690 C C . ILE A 1 90 ? 30.110 -13.806 0.831 1.00 80.25 90 ILE A C 1
ATOM 692 O O . ILE A 1 90 ? 30.190 -13.097 1.832 1.00 80.25 90 ILE A O 1
ATOM 696 N N . ALA A 1 91 ? 29.122 -14.690 0.667 1.00 71.19 91 ALA A N 1
ATOM 697 C CA . ALA A 1 91 ? 28.047 -14.856 1.641 1.00 71.19 91 ALA A CA 1
ATOM 698 C C . ALA A 1 91 ? 28.578 -15.303 3.015 1.00 71.19 91 ALA A C 1
ATOM 700 O O . ALA A 1 91 ? 28.211 -14.734 4.043 1.00 71.19 91 ALA A O 1
ATOM 701 N N . SER A 1 92 ? 29.488 -16.280 3.038 1.00 75.88 92 SER A N 1
ATOM 702 C CA . SER A 1 92 ? 30.131 -16.746 4.270 1.00 75.88 92 SER A CA 1
ATOM 703 C C . SER A 1 92 ? 31.039 -15.678 4.878 1.00 75.88 92 SER A C 1
ATOM 705 O O . SER A 1 92 ? 31.036 -15.506 6.094 1.00 75.88 92 SER A O 1
ATOM 707 N N . MET A 1 93 ? 31.765 -14.903 4.072 1.00 75.12 93 MET A N 1
ATOM 708 C CA . MET A 1 93 ? 32.617 -13.818 4.556 1.00 75.12 93 MET A CA 1
ATOM 709 C C . MET A 1 93 ? 31.789 -12.695 5.185 1.00 75.12 93 MET A C 1
ATOM 711 O O . MET A 1 93 ? 32.107 -12.252 6.283 1.00 75.12 93 MET A O 1
ATOM 715 N N . ILE A 1 94 ? 30.678 -12.299 4.559 1.00 71.56 94 ILE A N 1
ATOM 716 C CA . ILE A 1 94 ? 29.726 -11.334 5.126 1.00 71.56 94 ILE A CA 1
ATOM 717 C C . ILE A 1 94 ? 29.129 -11.877 6.428 1.00 71.56 94 ILE A C 1
ATOM 719 O O . ILE A 1 94 ? 29.098 -11.166 7.429 1.00 71.56 94 ILE A O 1
ATOM 723 N N . SER A 1 95 ? 28.723 -13.149 6.458 1.00 68.56 95 SER A N 1
ATOM 724 C CA . SER A 1 95 ? 28.181 -13.779 7.667 1.00 68.56 95 SER A CA 1
ATOM 725 C C . SER A 1 95 ? 29.196 -13.799 8.817 1.00 68.56 95 SER A C 1
ATOM 727 O O . SER A 1 95 ? 28.845 -13.497 9.957 1.00 68.56 95 SER A O 1
ATOM 729 N N . ASN A 1 96 ? 30.465 -14.103 8.536 1.00 70.25 96 ASN A N 1
ATOM 730 C CA . ASN A 1 96 ? 31.540 -14.078 9.530 1.00 70.25 96 ASN A CA 1
ATOM 731 C C . ASN A 1 96 ? 31.865 -12.646 9.989 1.00 70.25 96 ASN A C 1
ATOM 733 O O . ASN A 1 96 ? 32.039 -12.410 11.182 1.00 70.25 96 ASN A O 1
ATOM 737 N N . LEU A 1 97 ? 31.879 -11.670 9.074 1.00 71.62 97 LEU A N 1
ATOM 738 C CA . LEU A 1 97 ? 32.099 -10.259 9.409 1.00 71.62 97 LEU A CA 1
ATOM 739 C C . LEU A 1 97 ? 30.979 -9.694 10.285 1.00 71.62 97 LEU A C 1
ATOM 741 O O . LEU A 1 97 ? 31.266 -8.960 11.223 1.00 71.62 97 LEU A O 1
ATOM 745 N N . LEU A 1 98 ? 29.724 -10.071 10.030 1.00 66.12 98 LEU A N 1
ATOM 746 C CA . LEU A 1 98 ? 28.570 -9.669 10.840 1.00 66.12 98 LEU A CA 1
ATOM 747 C C . LEU A 1 98 ? 28.501 -10.404 12.189 1.00 66.12 98 LEU A C 1
ATOM 749 O O . LEU A 1 98 ? 27.821 -9.942 13.104 1.00 66.12 98 LEU A O 1
ATOM 753 N N . THR A 1 99 ? 29.250 -11.496 12.362 1.00 66.62 99 THR A N 1
ATOM 754 C CA . THR A 1 99 ? 29.322 -12.226 13.637 1.00 66.62 99 THR A CA 1
ATOM 755 C C . THR A 1 99 ? 30.032 -11.408 14.722 1.00 66.62 99 THR A C 1
ATOM 757 O O . THR A 1 99 ? 29.615 -11.446 15.877 1.00 66.62 99 THR A O 1
ATOM 760 N N . LEU A 1 100 ? 31.047 -10.609 14.370 1.00 66.44 100 LEU A N 1
ATOM 761 C CA . LEU A 1 100 ? 31.787 -9.773 15.327 1.00 66.44 100 LEU A CA 1
ATOM 762 C C . LEU A 1 100 ? 30.946 -8.619 15.917 1.00 66.44 100 LEU A C 1
ATOM 764 O O . LEU A 1 100 ? 30.897 -8.506 17.142 1.00 66.44 100 LEU A O 1
ATOM 768 N N . PRO A 1 101 ? 30.229 -7.803 15.116 1.00 62.41 101 PRO A N 1
ATOM 769 C CA . PRO A 1 101 ? 29.274 -6.824 15.630 1.00 62.41 101 PRO A CA 1
ATOM 770 C C . PRO A 1 101 ? 28.177 -7.468 16.477 1.00 62.41 101 PRO A C 1
ATOM 772 O O . PRO A 1 101 ? 27.848 -6.951 17.542 1.00 62.41 101 PRO A O 1
ATOM 775 N N . ASN A 1 102 ? 27.645 -8.615 16.038 1.00 56.03 102 ASN A N 1
ATOM 776 C CA . ASN A 1 102 ? 26.598 -9.330 16.767 1.00 56.03 102 ASN A CA 1
ATOM 777 C C . ASN A 1 102 ? 27.099 -9.855 18.123 1.00 56.03 102 ASN A C 1
ATOM 779 O O . ASN A 1 102 ? 26.375 -9.754 19.111 1.00 56.03 102 ASN A O 1
ATOM 783 N N . GLY A 1 103 ? 28.337 -10.357 18.193 1.00 63.81 103 GLY A N 1
ATOM 784 C CA . GLY A 1 103 ? 28.979 -10.790 19.438 1.00 63.81 103 GLY A CA 1
ATOM 785 C C . GLY A 1 103 ? 29.282 -9.627 20.386 1.00 63.81 103 GLY A C 1
ATOM 786 O O . GLY A 1 103 ? 28.935 -9.686 21.561 1.00 63.81 103 GLY A O 1
ATOM 787 N N . PHE A 1 104 ? 29.824 -8.521 19.869 1.00 65.31 104 PHE A N 1
ATOM 788 C CA . PHE A 1 104 ? 30.055 -7.308 20.661 1.00 65.31 104 PHE A CA 1
ATOM 789 C C . PHE A 1 104 ? 28.752 -6.765 21.270 1.00 65.31 104 PHE A C 1
ATOM 791 O O . PHE A 1 104 ? 28.702 -6.377 22.437 1.00 65.31 104 PHE A O 1
ATOM 798 N N . PHE A 1 105 ? 27.670 -6.771 20.489 1.00 56.34 105 PHE A N 1
ATOM 799 C CA . PHE A 1 105 ? 26.366 -6.304 20.949 1.00 56.34 105 PHE A CA 1
ATOM 800 C C . PHE A 1 105 ? 25.713 -7.269 21.951 1.00 56.34 105 PHE A C 1
ATOM 802 O O . PHE A 1 105 ? 25.027 -6.822 22.872 1.00 56.34 105 PHE A O 1
ATOM 809 N N . PHE A 1 106 ? 25.955 -8.578 21.807 1.00 58.47 106 PHE A N 1
ATOM 810 C CA . PHE A 1 106 ? 25.531 -9.606 22.763 1.00 58.47 106 PHE A CA 1
ATOM 811 C C . PHE A 1 106 ? 26.116 -9.363 24.150 1.00 58.47 106 PHE A C 1
ATOM 813 O O . PHE A 1 106 ? 25.376 -9.363 25.135 1.00 58.47 106 PHE A O 1
ATOM 820 N N . ASP A 1 107 ? 27.419 -9.094 24.205 1.00 59.56 107 ASP A N 1
ATOM 821 C CA . ASP A 1 107 ? 28.145 -8.920 25.460 1.00 59.56 107 ASP A CA 1
ATOM 822 C C . ASP A 1 107 ? 27.797 -7.604 26.165 1.00 59.56 107 ASP A C 1
ATOM 824 O O . ASP A 1 107 ? 27.826 -7.538 27.394 1.00 59.56 107 ASP A O 1
ATOM 828 N N . HIS A 1 108 ? 27.424 -6.560 25.416 1.00 53.91 108 HIS A N 1
ATOM 829 C CA . HIS A 1 108 ? 27.136 -5.249 26.002 1.00 53.91 108 HIS A CA 1
ATOM 830 C C . HIS A 1 108 ? 25.657 -5.031 26.362 1.00 53.91 108 HIS A C 1
ATOM 832 O O . HIS A 1 108 ? 25.359 -4.392 27.370 1.00 53.91 108 HIS A O 1
ATOM 838 N N . PHE A 1 109 ? 24.722 -5.565 25.566 1.00 54.28 109 PHE A N 1
ATOM 839 C CA . PHE A 1 109 ? 23.281 -5.290 25.704 1.00 54.28 109 PHE A CA 1
ATOM 840 C C . PHE A 1 109 ? 22.428 -6.532 26.020 1.00 54.28 109 PHE A C 1
ATOM 842 O O . PHE A 1 109 ? 21.217 -6.424 26.235 1.00 54.28 109 PHE A O 1
ATOM 849 N N . GLY A 1 110 ? 23.044 -7.715 26.083 1.00 54.62 110 GLY A N 1
ATOM 850 C CA . GLY A 1 110 ? 22.400 -8.968 26.462 1.00 54.62 110 GLY A CA 1
ATOM 851 C C . GLY A 1 110 ? 21.585 -9.646 25.351 1.00 54.62 110 GLY A C 1
ATOM 852 O O . GLY A 1 110 ? 21.495 -9.206 24.201 1.00 54.62 110 GLY A O 1
ATOM 853 N N . THR A 1 111 ? 20.952 -10.764 25.718 1.00 50.94 111 THR A N 1
ATOM 854 C CA . THR A 1 111 ? 20.241 -11.679 24.802 1.00 50.94 111 THR A CA 1
ATOM 855 C C . THR A 1 111 ? 18.989 -11.075 24.162 1.00 50.94 111 THR A C 1
ATOM 857 O O . THR A 1 111 ? 18.567 -11.520 23.101 1.00 50.94 111 THR A O 1
ATOM 860 N N . MET A 1 112 ? 18.367 -10.063 24.771 1.00 50.22 112 MET A N 1
ATOM 861 C CA . MET A 1 112 ? 17.149 -9.447 24.224 1.00 50.22 112 MET A CA 1
ATOM 862 C C . MET A 1 112 ? 17.462 -8.441 23.112 1.00 50.22 112 MET A C 1
ATOM 864 O O . MET A 1 112 ? 16.739 -8.376 22.123 1.00 50.22 112 MET A O 1
ATOM 868 N N . ALA A 1 113 ? 18.564 -7.701 23.231 1.00 53.12 113 ALA A N 1
ATOM 869 C CA . ALA A 1 113 ? 18.955 -6.687 22.256 1.00 53.12 113 ALA A CA 1
ATOM 870 C C . ALA A 1 113 ? 19.522 -7.310 20.967 1.00 53.12 113 ALA A C 1
ATOM 872 O O . ALA A 1 113 ? 19.240 -6.859 19.859 1.00 53.12 113 ALA A O 1
ATOM 873 N N . THR A 1 114 ? 20.241 -8.423 21.097 1.00 55.72 114 THR A N 1
ATOM 874 C CA . THR A 1 114 ? 20.695 -9.230 19.954 1.00 55.72 114 THR A CA 1
ATOM 875 C C . THR A 1 114 ? 19.561 -9.927 19.226 1.00 55.72 114 THR A C 1
ATOM 877 O O . THR A 1 114 ? 19.580 -10.005 18.001 1.00 55.72 114 THR A O 1
ATOM 880 N N . ARG A 1 115 ? 18.517 -10.348 19.947 1.00 52.91 115 ARG A N 1
ATOM 881 C CA . ARG A 1 115 ? 17.288 -10.845 19.319 1.00 52.91 115 ARG A CA 1
ATOM 882 C C . ARG A 1 115 ? 16.543 -9.758 18.551 1.00 52.91 115 ARG A C 1
ATOM 884 O O . ARG A 1 115 ? 16.009 -10.061 17.495 1.00 52.91 115 ARG A O 1
ATOM 891 N N . ILE A 1 116 ? 16.569 -8.499 18.995 1.00 54.66 116 ILE A N 1
ATOM 892 C CA . ILE A 1 116 ? 16.029 -7.371 18.212 1.00 54.66 116 ILE A CA 1
ATOM 893 C C . ILE A 1 116 ? 16.842 -7.158 16.925 1.00 54.66 116 ILE A C 1
ATOM 895 O O . ILE A 1 116 ? 16.251 -6.956 15.870 1.00 54.66 116 ILE A O 1
ATOM 899 N N . LEU A 1 117 ? 18.173 -7.278 16.964 1.00 56.53 117 LEU A N 1
ATOM 900 C CA . LEU A 1 117 ? 19.018 -7.209 15.761 1.00 56.53 117 LEU A CA 1
ATOM 901 C C . LEU A 1 117 ? 18.822 -8.401 14.805 1.00 56.53 117 LEU A C 1
ATOM 903 O O . LEU A 1 117 ? 18.882 -8.223 13.590 1.00 56.53 117 LEU A O 1
ATOM 907 N N . ALA A 1 118 ? 18.564 -9.604 15.324 1.00 51.34 118 ALA A N 1
ATOM 908 C CA . ALA A 1 118 ? 18.248 -10.789 14.521 1.00 51.34 118 ALA A CA 1
ATOM 909 C C . ALA A 1 118 ? 16.829 -10.721 13.920 1.00 51.34 118 ALA A C 1
ATOM 911 O O . ALA A 1 118 ? 16.611 -11.076 12.759 1.00 51.34 118 ALA A O 1
ATOM 912 N N . MET A 1 119 ? 15.868 -10.178 14.674 1.00 50.31 119 MET A N 1
ATOM 913 C CA . MET A 1 119 ? 14.524 -9.868 14.185 1.00 50.31 119 MET A CA 1
ATOM 914 C C . MET A 1 119 ? 14.546 -8.732 13.158 1.00 50.31 119 MET A C 1
ATOM 916 O O . MET A 1 119 ? 13.851 -8.829 12.160 1.00 50.31 119 MET A O 1
ATOM 920 N N . MET A 1 120 ? 15.403 -7.716 13.297 1.00 51.56 120 MET A N 1
ATOM 921 C CA . MET A 1 120 ? 15.618 -6.683 12.266 1.00 51.56 120 MET A CA 1
ATOM 922 C C . MET A 1 120 ? 16.082 -7.270 10.925 1.00 51.56 120 MET A C 1
ATOM 924 O O . MET A 1 120 ? 15.758 -6.728 9.873 1.00 51.56 120 MET A O 1
ATOM 928 N N . GLN A 1 121 ? 16.793 -8.400 10.942 1.00 51.38 121 GLN A N 1
ATOM 929 C CA . GLN A 1 121 ? 17.235 -9.088 9.726 1.00 51.38 121 GLN A CA 1
ATOM 930 C C . GLN A 1 121 ? 16.133 -9.947 9.076 1.00 51.38 121 GLN A C 1
ATOM 932 O O . GLN A 1 121 ? 16.290 -10.343 7.924 1.00 51.38 121 GLN A O 1
ATOM 937 N N . THR A 1 122 ? 15.020 -10.242 9.769 1.00 47.38 122 THR A N 1
ATOM 938 C CA . THR A 1 122 ? 14.004 -11.208 9.291 1.00 47.38 122 THR A CA 1
ATOM 939 C C . THR A 1 122 ? 12.538 -10.739 9.372 1.00 47.38 122 THR A C 1
ATOM 941 O O . THR A 1 122 ? 11.720 -11.200 8.577 1.00 47.38 122 THR A O 1
ATOM 944 N N . VAL A 1 123 ? 12.176 -9.799 10.254 1.00 52.34 123 VAL A N 1
ATOM 945 C CA . VAL A 1 123 ? 10.812 -9.281 10.483 1.00 52.34 123 VAL A CA 1
ATOM 946 C C . VAL A 1 123 ? 10.833 -7.769 10.801 1.00 52.34 123 VAL A C 1
ATOM 948 O O . VAL A 1 123 ? 10.887 -7.342 11.947 1.00 52.34 123 VAL A O 1
ATOM 951 N N . GLY A 1 124 ? 10.753 -6.955 9.745 1.00 53.19 124 GLY A N 1
ATOM 952 C CA . GLY A 1 124 ? 9.918 -5.746 9.647 1.00 53.19 124 GLY A CA 1
ATOM 953 C C . GLY A 1 124 ? 9.914 -4.682 10.759 1.00 53.19 124 GLY A C 1
ATOM 954 O O . GLY A 1 124 ? 8.848 -4.397 11.302 1.00 53.19 124 GLY A O 1
ATOM 955 N N . LEU A 1 125 ? 11.026 -3.969 10.962 1.00 50.03 125 LEU A N 1
ATOM 956 C CA . LEU A 1 125 ? 10.964 -2.520 11.206 1.00 50.03 125 LEU A CA 1
ATOM 957 C C . LEU A 1 125 ? 11.521 -1.822 9.959 1.00 50.03 125 LEU A C 1
ATOM 959 O O . LEU A 1 125 ? 12.726 -1.623 9.825 1.00 50.03 125 LEU A O 1
ATOM 963 N N . ILE A 1 126 ? 10.641 -1.502 9.008 1.00 57.56 126 ILE A N 1
ATOM 964 C CA . ILE A 1 126 ? 11.028 -0.731 7.820 1.00 57.56 126 ILE A CA 1
ATOM 965 C C . ILE A 1 126 ? 11.028 0.733 8.253 1.00 57.56 126 ILE A C 1
ATOM 967 O O . ILE A 1 126 ? 9.978 1.373 8.314 1.00 57.56 126 ILE A O 1
ATOM 971 N N . HIS A 1 127 ? 12.200 1.225 8.652 1.00 49.47 127 HIS A N 1
ATOM 972 C CA . HIS A 1 127 ? 12.339 2.587 9.161 1.00 49.47 127 HIS A CA 1
ATOM 973 C C . HIS A 1 127 ? 12.161 3.625 8.041 1.00 49.47 127 HIS A C 1
ATOM 975 O O . HIS A 1 127 ? 11.456 4.607 8.237 1.00 49.47 127 HIS A O 1
ATOM 981 N N . THR A 1 128 ? 12.720 3.375 6.857 1.00 55.81 128 THR A N 1
ATOM 982 C CA . THR A 1 128 ? 12.532 4.197 5.654 1.00 55.81 128 THR A CA 1
ATOM 983 C C . THR A 1 128 ? 12.754 3.321 4.422 1.00 55.81 128 THR A C 1
ATOM 985 O O . THR A 1 128 ? 13.724 2.562 4.358 1.00 55.81 128 THR A O 1
ATOM 988 N N . LEU A 1 129 ? 11.859 3.385 3.441 1.00 55.44 129 LEU A N 1
ATOM 989 C CA . LEU A 1 129 ? 12.063 2.729 2.152 1.00 55.44 129 LEU A CA 1
ATOM 990 C C . LEU A 1 129 ? 11.624 3.673 1.037 1.00 55.44 129 LEU A C 1
ATOM 992 O O . LEU A 1 129 ? 10.473 4.095 0.993 1.00 55.44 129 LEU A O 1
ATOM 996 N N . GLU A 1 130 ? 12.553 3.995 0.142 1.00 54.88 130 GLU A N 1
ATOM 997 C CA . GLU A 1 130 ? 12.305 4.945 -0.946 1.00 54.88 130 GLU A CA 1
ATOM 998 C C . GLU A 1 130 ? 11.387 4.333 -2.020 1.00 54.88 130 GLU A C 1
ATOM 1000 O O . GLU A 1 130 ? 10.505 5.009 -2.543 1.00 54.88 130 GLU A O 1
ATOM 1005 N N . GLN A 1 131 ? 11.522 3.032 -2.334 1.00 55.91 131 GLN A N 1
ATOM 1006 C CA . GLN A 1 131 ? 10.747 2.398 -3.413 1.00 55.91 131 GLN A CA 1
ATOM 1007 C C . GLN A 1 131 ? 10.370 0.933 -3.160 1.00 55.91 131 GLN A C 1
ATOM 1009 O O . GLN A 1 131 ? 11.222 0.066 -2.967 1.00 55.91 131 GLN A O 1
ATOM 1014 N N . CYS A 1 132 ? 9.076 0.618 -3.283 1.00 60.62 132 CYS A N 1
ATOM 1015 C CA . CYS A 1 132 ? 8.564 -0.754 -3.366 1.00 60.62 132 CYS A CA 1
ATOM 1016 C C . CYS A 1 132 ? 8.378 -1.198 -4.822 1.00 60.62 132 CYS A C 1
ATOM 1018 O O . CYS A 1 132 ? 7.338 -0.931 -5.438 1.00 60.62 132 CYS A O 1
ATOM 1020 N N . LEU A 1 133 ? 9.341 -1.946 -5.362 1.00 49.69 133 LEU A N 1
ATOM 1021 C CA . LEU A 1 133 ? 9.217 -2.531 -6.695 1.00 49.69 133 LEU A CA 1
ATOM 1022 C C . LEU A 1 133 ? 8.349 -3.804 -6.645 1.00 49.69 133 LEU A C 1
ATOM 1024 O O . LEU A 1 133 ? 8.647 -4.787 -5.972 1.00 49.69 133 LEU A O 1
ATOM 1028 N N . ASN A 1 134 ? 7.249 -3.784 -7.401 1.00 51.44 134 ASN A N 1
ATOM 1029 C CA . ASN A 1 134 ? 6.352 -4.910 -7.701 1.00 51.44 134 ASN A CA 1
ATOM 1030 C C . ASN A 1 134 ? 5.409 -5.418 -6.598 1.00 51.44 134 ASN A C 1
ATOM 1032 O O . ASN A 1 134 ? 4.195 -5.443 -6.830 1.00 51.44 134 ASN A O 1
ATOM 1036 N N . ARG A 1 135 ? 5.889 -5.855 -5.431 1.00 60.16 135 ARG A N 1
ATOM 1037 C CA . ARG A 1 135 ? 5.000 -6.413 -4.395 1.00 60.16 135 ARG A CA 1
ATOM 1038 C C . ARG A 1 135 ? 5.627 -6.371 -3.005 1.00 60.16 135 ARG A C 1
ATOM 1040 O O . ARG A 1 135 ? 6.725 -6.873 -2.826 1.00 60.16 135 ARG A O 1
ATOM 1047 N N . MET A 1 136 ? 4.878 -5.882 -2.020 1.00 63.31 136 MET A N 1
ATOM 1048 C CA . MET A 1 136 ? 5.262 -5.891 -0.606 1.00 63.31 136 MET A CA 1
ATOM 1049 C C . MET A 1 136 ? 4.190 -6.599 0.235 1.00 63.31 136 MET A C 1
ATOM 1051 O O . MET A 1 136 ? 2.994 -6.353 0.052 1.00 63.31 136 MET A O 1
ATOM 1055 N N . GLN A 1 137 ? 4.615 -7.500 1.125 1.00 68.81 137 GLN A N 1
ATOM 1056 C CA . GLN A 1 137 ? 3.779 -8.144 2.140 1.00 68.81 137 GLN A CA 1
ATOM 1057 C C . GLN A 1 137 ? 4.494 -8.054 3.490 1.00 68.81 137 GLN A C 1
ATOM 1059 O O . GLN A 1 137 ? 5.579 -8.614 3.619 1.00 68.81 137 GLN A O 1
ATOM 1064 N N . THR A 1 138 ? 3.922 -7.361 4.475 1.00 66.19 138 THR A N 1
ATOM 1065 C CA . THR A 1 138 ? 4.566 -7.191 5.790 1.00 66.19 138 THR A CA 1
ATOM 1066 C C . THR A 1 138 ? 3.576 -7.278 6.946 1.00 66.19 138 THR A C 1
ATOM 1068 O O . THR A 1 138 ? 2.390 -6.962 6.818 1.00 66.19 138 THR A O 1
ATOM 1071 N N . VAL A 1 139 ? 4.088 -7.716 8.095 1.00 68.94 139 VAL A N 1
ATOM 1072 C CA . VAL A 1 139 ? 3.425 -7.620 9.396 1.00 68.94 139 VAL A CA 1
ATOM 1073 C C . VAL A 1 139 ? 4.342 -6.783 10.280 1.00 68.94 139 VAL A C 1
ATOM 1075 O O . VAL A 1 139 ? 5.481 -7.191 10.495 1.00 68.94 139 VAL A O 1
ATOM 1078 N N . GLY A 1 140 ? 3.896 -5.614 10.741 1.00 68.69 140 GLY A N 1
ATOM 1079 C CA . GLY A 1 140 ? 4.732 -4.747 11.576 1.00 68.69 140 GLY A CA 1
ATOM 1080 C C . GLY A 1 140 ? 4.487 -3.250 11.414 1.00 68.69 140 GLY A C 1
ATOM 1081 O O . GLY A 1 140 ? 3.422 -2.813 10.974 1.00 68.69 140 GLY A O 1
ATOM 1082 N N . LEU A 1 141 ? 5.491 -2.474 11.819 1.00 73.12 141 LEU A N 1
ATOM 1083 C CA . LEU A 1 141 ? 5.501 -1.016 11.762 1.00 73.12 141 LEU A CA 1
ATOM 1084 C C . LEU A 1 141 ? 6.289 -0.546 10.532 1.00 73.12 141 LEU A C 1
ATOM 1086 O O . LEU A 1 141 ? 7.460 -0.893 10.370 1.00 73.12 141 LEU A O 1
ATOM 1090 N N . ILE A 1 142 ? 5.647 0.262 9.692 1.00 71.56 142 ILE A N 1
ATOM 1091 C CA . ILE A 1 142 ? 6.277 1.007 8.597 1.00 71.56 142 ILE A CA 1
ATOM 1092 C C . ILE A 1 142 ? 6.290 2.472 9.019 1.00 71.56 142 ILE A C 1
ATOM 1094 O O . ILE A 1 142 ? 5.225 3.059 9.215 1.00 71.56 142 ILE A O 1
ATOM 1098 N N . HIS A 1 143 ? 7.477 3.049 9.196 1.00 65.06 143 HIS A N 1
ATOM 1099 C CA . HIS A 1 143 ? 7.580 4.428 9.668 1.00 65.06 143 HIS A CA 1
ATOM 1100 C C . HIS A 1 143 ? 7.427 5.431 8.516 1.00 65.06 143 HIS A C 1
ATOM 1102 O O . HIS A 1 143 ? 6.503 6.238 8.559 1.00 65.06 143 HIS A O 1
ATOM 1108 N N . THR A 1 144 ? 8.234 5.337 7.456 1.00 72.12 144 THR A N 1
ATOM 1109 C CA . THR A 1 144 ? 8.006 6.116 6.227 1.00 72.12 144 THR A CA 1
ATOM 1110 C C . THR A 1 144 ? 8.178 5.272 4.969 1.00 72.12 144 THR A C 1
ATOM 1112 O O . THR A 1 144 ? 9.006 4.355 4.907 1.00 72.12 144 THR A O 1
ATOM 1115 N N . LEU A 1 145 ? 7.373 5.583 3.955 1.00 71.44 145 LEU A N 1
ATOM 1116 C CA . LEU A 1 145 ? 7.425 4.941 2.649 1.00 71.44 145 LEU A CA 1
ATOM 1117 C C . LEU A 1 145 ? 7.033 5.938 1.559 1.00 71.44 145 LEU A C 1
ATOM 1119 O O . LEU A 1 145 ? 5.895 6.394 1.514 1.00 71.44 145 LEU A O 1
ATOM 1123 N N . GLU A 1 146 ? 7.964 6.262 0.669 1.00 71.19 146 GLU A N 1
ATOM 1124 C CA . GLU A 1 146 ? 7.754 7.350 -0.294 1.00 71.19 146 GLU A CA 1
ATOM 1125 C C . GLU A 1 146 ? 6.977 6.872 -1.530 1.00 71.19 146 GLU A C 1
ATOM 1127 O O . GLU A 1 146 ? 6.055 7.548 -1.984 1.00 71.19 146 GLU A O 1
ATOM 1132 N N . GLN A 1 147 ? 7.257 5.667 -2.053 1.00 68.50 147 GLN A N 1
ATOM 1133 C CA . GLN A 1 147 ? 6.610 5.194 -3.286 1.00 68.50 147 GLN A CA 1
ATOM 1134 C C . GLN A 1 147 ? 6.254 3.702 -3.302 1.00 68.50 147 GLN A C 1
ATOM 1136 O O . GLN A 1 147 ? 7.089 2.807 -3.135 1.00 68.50 147 GLN A O 1
ATOM 1141 N N . CYS A 1 148 ? 4.990 3.420 -3.634 1.00 72.62 148 CYS A N 1
ATOM 1142 C CA . CYS A 1 148 ? 4.472 2.076 -3.890 1.00 72.62 148 CYS A CA 1
ATOM 1143 C C . CYS A 1 148 ? 3.954 1.912 -5.320 1.00 72.62 148 CYS A C 1
ATOM 1145 O O . CYS A 1 148 ? 2.806 2.251 -5.616 1.00 72.62 148 CYS A O 1
ATOM 1147 N N . LEU A 1 149 ? 4.771 1.309 -6.191 1.00 62.09 149 LEU A N 1
ATOM 1148 C CA . LEU A 1 149 ? 4.486 1.199 -7.625 1.00 62.09 149 LEU A CA 1
ATOM 1149 C C . LEU A 1 149 ? 3.350 0.228 -7.973 1.00 62.09 149 LEU A C 1
ATOM 1151 O O . LEU A 1 149 ? 2.542 0.541 -8.837 1.00 62.09 149 LEU A O 1
ATOM 1155 N N . ASN A 1 150 ? 3.247 -0.938 -7.323 1.00 70.75 150 ASN A N 1
ATOM 1156 C CA . ASN A 1 150 ? 2.399 -2.030 -7.838 1.00 70.75 150 ASN A CA 1
ATOM 1157 C C . ASN A 1 150 ? 1.416 -2.632 -6.824 1.00 70.75 150 ASN A C 1
ATOM 1159 O O . ASN A 1 150 ? 0.200 -2.490 -6.987 1.00 70.75 150 ASN A O 1
ATOM 1163 N N . ARG A 1 151 ? 1.884 -3.326 -5.783 1.00 78.50 151 ARG A N 1
ATOM 1164 C CA . ARG A 1 151 ? 0.978 -3.943 -4.803 1.00 78.50 151 ARG A CA 1
ATOM 1165 C C . ARG A 1 151 ? 1.562 -3.965 -3.398 1.00 78.50 151 ARG A C 1
ATOM 1167 O O . ARG A 1 151 ? 2.628 -4.528 -3.194 1.00 78.50 151 ARG A O 1
ATOM 1174 N N . MET A 1 152 ? 0.809 -3.468 -2.427 1.00 75.62 152 MET A N 1
ATOM 1175 C CA . MET A 1 152 ? 1.156 -3.523 -1.008 1.00 75.62 152 MET A CA 1
ATOM 1176 C C . MET A 1 152 ? 0.066 -4.261 -0.222 1.00 75.62 152 MET A C 1
ATOM 1178 O O . MET A 1 152 ? -1.126 -4.028 -0.441 1.00 75.62 152 MET A O 1
ATOM 1182 N N . GLN A 1 153 ? 0.469 -5.172 0.664 1.00 80.06 153 GLN A N 1
ATOM 1183 C CA . GLN A 1 153 ? -0.399 -5.796 1.660 1.00 80.06 153 GLN A CA 1
ATOM 1184 C C . GLN A 1 153 ? 0.263 -5.714 3.035 1.00 80.06 153 GLN A C 1
ATOM 1186 O O . GLN A 1 153 ? 1.348 -6.262 3.209 1.00 80.06 153 GLN A O 1
ATOM 1191 N N . THR A 1 154 ? -0.374 -5.067 4.007 1.00 76.62 154 THR A N 1
ATOM 1192 C CA . THR A 1 154 ? 0.218 -4.900 5.342 1.00 76.62 154 THR A CA 1
ATOM 1193 C C . THR A 1 154 ? -0.769 -5.225 6.450 1.00 76.62 154 THR A C 1
ATOM 1195 O O . THR A 1 154 ? -1.974 -4.982 6.334 1.00 76.62 154 THR A O 1
ATOM 1198 N N . VAL A 1 155 ? -0.244 -5.785 7.537 1.00 78.81 155 VAL A N 1
ATOM 1199 C CA . VAL A 1 155 ? -0.945 -5.896 8.817 1.00 78.81 155 VAL A CA 1
ATOM 1200 C C . VAL A 1 155 ? -0.126 -5.140 9.854 1.00 78.81 155 VAL A C 1
ATOM 1202 O O . VAL A 1 155 ? 0.977 -5.565 10.189 1.00 78.81 155 VAL A O 1
ATOM 1205 N N . GLY A 1 156 ? -0.640 -4.017 10.351 1.00 77.69 156 GLY A N 1
ATOM 1206 C CA . GLY A 1 156 ? 0.059 -3.220 11.354 1.00 77.69 156 GLY A CA 1
ATOM 1207 C C . GLY A 1 156 ? -0.138 -1.718 11.206 1.00 77.69 156 GLY A C 1
ATOM 1208 O O . GLY A 1 156 ? -1.214 -1.252 10.831 1.00 77.69 156 GLY A O 1
ATOM 1209 N N . LEU A 1 157 ? 0.897 -0.966 11.568 1.00 81.88 157 LEU A N 1
ATOM 1210 C CA . LEU A 1 157 ? 0.871 0.491 11.640 1.00 81.88 157 LEU A CA 1
ATOM 1211 C C . LEU A 1 157 ? 1.723 1.068 10.503 1.00 81.88 157 LEU A C 1
ATOM 1213 O O . LEU A 1 157 ? 2.891 0.712 10.368 1.00 81.88 157 LEU A O 1
ATOM 1217 N N . ILE A 1 158 ? 1.138 1.951 9.698 1.00 81.81 158 ILE A N 1
ATOM 1218 C CA . ILE A 1 158 ? 1.842 2.782 8.717 1.00 81.81 158 ILE A CA 1
ATOM 1219 C C . ILE A 1 158 ? 1.801 4.212 9.246 1.00 81.81 158 ILE A C 1
ATOM 1221 O O . ILE A 1 158 ? 0.713 4.763 9.421 1.00 81.81 158 ILE A O 1
ATOM 1225 N N . HIS A 1 159 ? 2.959 4.799 9.534 1.00 75.88 159 HIS A N 1
ATOM 1226 C CA . HIS A 1 159 ? 3.014 6.157 10.061 1.00 75.88 159 HIS A CA 1
ATOM 1227 C C . HIS A 1 159 ? 2.922 7.202 8.940 1.00 75.88 159 HIS A C 1
ATOM 1229 O O . HIS A 1 159 ? 1.988 7.996 8.968 1.00 75.88 159 HIS A O 1
ATOM 1235 N N . THR A 1 160 ? 3.788 7.157 7.923 1.00 82.00 160 THR A N 1
ATOM 1236 C CA . THR A 1 160 ? 3.639 7.998 6.722 1.00 82.00 160 THR A CA 1
ATOM 1237 C C . THR A 1 160 ? 3.787 7.208 5.425 1.00 82.00 160 THR A C 1
ATOM 1239 O O . THR A 1 160 ? 4.571 6.257 5.325 1.00 82.00 160 THR A O 1
ATOM 1242 N N . LEU A 1 16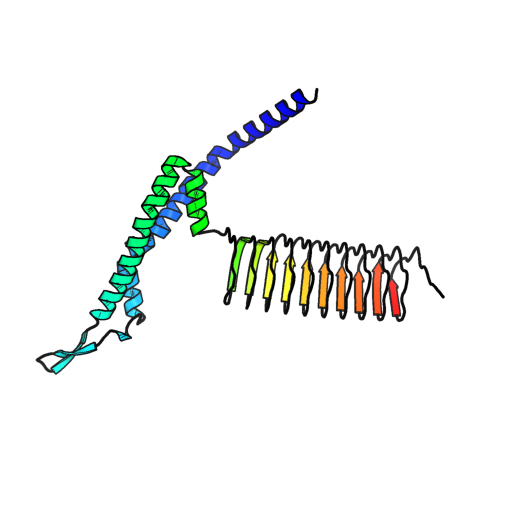1 ? 3.005 7.604 4.421 1.00 83.44 161 LEU A N 1
ATOM 1243 C CA . LEU A 1 161 ? 3.050 7.049 3.075 1.00 83.44 161 LEU A CA 1
ATOM 1244 C C . LEU A 1 161 ? 2.725 8.134 2.051 1.00 83.44 161 LEU A C 1
ATOM 1246 O O . LEU A 1 161 ? 1.616 8.661 2.052 1.00 83.44 161 LEU A O 1
ATOM 1250 N N . GLU A 1 162 ? 3.666 8.453 1.170 1.00 81.50 162 GLU A N 1
ATOM 1251 C CA . GLU A 1 162 ? 3.514 9.624 0.295 1.00 81.50 162 GLU A CA 1
ATOM 1252 C C . GLU A 1 162 ? 2.805 9.268 -1.018 1.00 81.50 162 GLU A C 1
ATOM 1254 O O . GLU A 1 162 ? 1.934 10.010 -1.467 1.00 81.50 162 GLU A O 1
ATOM 1259 N N . GLN A 1 163 ? 3.036 8.087 -1.610 1.00 81.25 163 GLN A N 1
ATOM 1260 C CA . GLN A 1 163 ? 2.357 7.714 -2.860 1.00 81.25 163 GLN A CA 1
ATOM 1261 C C . GLN A 1 163 ? 2.041 6.222 -3.007 1.00 81.25 163 GLN A C 1
ATOM 1263 O O . GLN A 1 163 ? 2.892 5.337 -2.878 1.00 81.25 163 GLN A O 1
ATOM 1268 N N . CYS A 1 164 ? 0.802 5.933 -3.411 1.00 82.12 164 CYS A N 1
ATOM 1269 C CA . CYS A 1 164 ? 0.341 4.599 -3.798 1.00 82.12 164 CYS A CA 1
ATOM 1270 C C . CYS A 1 164 ? -0.225 4.571 -5.217 1.00 82.12 164 CYS A C 1
ATOM 1272 O O . CYS A 1 164 ? -1.381 4.933 -5.448 1.00 82.12 164 CYS A O 1
ATOM 1274 N N . LEU A 1 165 ? 0.569 4.060 -6.162 1.00 77.38 165 LEU A N 1
ATOM 1275 C CA . LEU A 1 165 ? 0.237 4.059 -7.586 1.00 77.38 165 LEU A CA 1
ATOM 1276 C C . LEU A 1 165 ? -0.885 3.083 -7.939 1.00 77.38 165 LEU A C 1
ATOM 1278 O O . LEU A 1 165 ? -1.812 3.470 -8.636 1.00 77.38 165 LEU A O 1
ATOM 1282 N N . ASN A 1 166 ? -0.843 1.835 -7.458 1.00 84.19 166 ASN A N 1
ATOM 1283 C CA . ASN A 1 166 ? -1.672 0.760 -8.025 1.00 84.19 166 ASN A CA 1
ATOM 1284 C C . ASN A 1 166 ? -2.654 0.099 -7.048 1.00 84.19 166 ASN A C 1
ATOM 1286 O O . ASN A 1 166 ? -3.871 0.268 -7.182 1.00 84.19 166 ASN A O 1
ATOM 1290 N N . ARG A 1 167 ? -2.179 -0.695 -6.082 1.00 88.06 167 ARG A N 1
ATOM 1291 C CA . ARG A 1 167 ? -3.078 -1.389 -5.148 1.00 88.06 167 ARG A CA 1
ATOM 1292 C C . ARG A 1 167 ? -2.507 -1.488 -3.741 1.00 88.06 167 ARG A C 1
ATOM 1294 O O . ARG A 1 167 ? -1.480 -2.125 -3.540 1.00 88.06 167 ARG A O 1
ATOM 1301 N N . MET A 1 168 ? -3.254 -0.984 -2.767 1.00 85.62 168 MET A N 1
ATOM 1302 C CA . MET A 1 168 ? -2.956 -1.107 -1.342 1.00 85.62 168 MET A CA 1
ATOM 1303 C C . MET A 1 168 ? -4.058 -1.905 -0.634 1.00 85.62 168 MET A C 1
ATOM 1305 O O . MET A 1 168 ? -5.248 -1.686 -0.882 1.00 85.62 168 MET A O 1
ATOM 1309 N N . GLN A 1 169 ? -3.666 -2.842 0.229 1.00 88.62 169 GLN A N 1
ATOM 1310 C CA . GLN A 1 169 ? -4.554 -3.506 1.179 1.00 88.62 169 GLN A CA 1
ATOM 1311 C C . GLN A 1 169 ? -3.937 -3.453 2.576 1.00 88.62 169 GLN A C 1
ATOM 1313 O O . GLN A 1 169 ? -2.853 -3.996 2.766 1.00 88.62 169 GLN A O 1
ATOM 1318 N N . THR A 1 170 ? -4.612 -2.843 3.544 1.00 85.38 170 THR A N 1
ATOM 1319 C CA . THR A 1 170 ? -4.089 -2.740 4.913 1.00 85.38 170 THR A CA 1
ATOM 1320 C C . THR A 1 170 ? -5.109 -3.217 5.935 1.00 85.38 170 THR A C 1
ATOM 1322 O O . THR A 1 170 ? -6.314 -2.988 5.805 1.00 85.38 170 THR A O 1
ATOM 1325 N N . MET A 1 171 ? -4.610 -3.904 6.957 1.00 87.94 171 MET A N 1
ATOM 1326 C CA . MET A 1 171 ? -5.326 -4.172 8.196 1.00 87.94 171 MET A CA 1
ATOM 1327 C C . MET A 1 171 ? -4.570 -3.468 9.320 1.00 87.94 171 MET A C 1
ATOM 1329 O O . MET A 1 171 ? -3.462 -3.883 9.657 1.00 87.94 171 MET A O 1
ATOM 1333 N N . GLY A 1 172 ? -5.147 -2.417 9.895 1.00 84.88 172 GLY A N 1
ATOM 1334 C CA . GLY A 1 172 ? -4.523 -1.676 10.989 1.00 84.88 172 GLY A CA 1
ATOM 1335 C C . GLY A 1 172 ? -4.680 -0.167 10.867 1.00 84.88 172 GLY A C 1
ATOM 1336 O O . GLY A 1 172 ? -5.744 0.317 10.485 1.00 84.88 172 GLY A O 1
ATOM 1337 N N . LEU A 1 173 ? -3.647 0.574 11.257 1.00 87.31 173 LEU A N 1
ATOM 1338 C CA . LEU A 1 173 ? -3.709 2.028 11.370 1.00 87.31 173 LEU A CA 1
ATOM 1339 C C . LEU A 1 173 ? -2.801 2.688 10.337 1.00 87.31 173 LEU A C 1
ATOM 1341 O O . LEU A 1 173 ? -1.643 2.308 10.194 1.00 87.31 173 LEU A O 1
ATOM 1345 N N . ILE A 1 174 ? -3.341 3.670 9.624 1.00 88.31 174 ILE A N 1
ATOM 1346 C CA . ILE A 1 174 ? -2.596 4.571 8.745 1.00 88.31 174 ILE A CA 1
ATOM 1347 C C . ILE A 1 174 ? -2.677 5.952 9.384 1.00 88.31 174 ILE A C 1
ATOM 1349 O O . ILE A 1 174 ? -3.776 6.483 9.550 1.00 88.31 174 ILE A O 1
ATOM 1353 N N . HIS A 1 175 ? -1.540 6.511 9.790 1.00 84.19 175 HIS A N 1
ATOM 1354 C CA . HIS A 1 175 ? -1.525 7.822 10.428 1.00 84.19 175 HIS A CA 1
ATOM 1355 C C . HIS A 1 175 ? -1.592 8.944 9.386 1.00 84.19 175 HIS A C 1
ATOM 1357 O O . HIS A 1 175 ? -2.546 9.714 9.423 1.00 84.19 175 HIS A O 1
ATOM 1363 N N . THR A 1 176 ? -0.673 8.989 8.420 1.00 87.56 176 THR A N 1
ATOM 1364 C CA . THR A 1 176 ? -0.776 9.909 7.280 1.00 87.56 176 THR A CA 1
ATOM 1365 C C . THR A 1 176 ? -0.624 9.196 5.947 1.00 87.56 176 THR A C 1
ATOM 1367 O O . THR A 1 176 ? 0.165 8.258 5.785 1.00 87.56 176 THR A O 1
ATOM 1370 N N . LEU A 1 177 ? -1.409 9.655 4.979 1.00 88.44 177 LEU A N 1
ATOM 1371 C CA . LEU A 1 177 ? -1.304 9.241 3.595 1.00 88.44 177 LEU A CA 1
ATOM 1372 C C . LEU A 1 177 ? -1.646 10.410 2.675 1.00 88.44 177 LEU A C 1
ATOM 1374 O O . LEU A 1 177 ? -2.759 10.926 2.716 1.00 88.44 177 LEU A O 1
ATOM 1378 N N . GLU A 1 178 ? -0.723 10.769 1.797 1.00 88.19 178 GLU A N 1
ATOM 1379 C CA . GLU A 1 178 ? -0.911 11.936 0.934 1.00 88.19 178 GLU A CA 1
ATOM 1380 C C . GLU A 1 178 ? -1.665 11.559 -0.344 1.00 88.19 178 GLU A C 1
ATOM 1382 O O . GLU A 1 178 ? -2.717 12.123 -0.637 1.00 88.19 178 GLU A O 1
ATOM 1387 N N . GLN A 1 179 ? -1.198 10.548 -1.091 1.00 86.38 179 GLN A N 1
ATOM 1388 C CA . GLN A 1 179 ? -1.776 10.242 -2.405 1.00 86.38 179 GLN A CA 1
ATOM 1389 C C . GLN A 1 179 ? -2.065 8.759 -2.649 1.00 86.38 179 GLN A C 1
ATOM 1391 O O . GLN A 1 179 ? -1.200 7.879 -2.597 1.00 86.38 179 GLN A O 1
ATOM 1396 N N . CYS A 1 180 ? -3.307 8.481 -3.051 1.00 85.38 180 CYS A N 1
ATOM 1397 C CA . CYS A 1 180 ? -3.740 7.182 -3.560 1.00 85.38 180 CYS A CA 1
ATOM 1398 C C . CYS A 1 180 ? -4.309 7.284 -4.974 1.00 85.38 180 CYS A C 1
ATOM 1400 O O . CYS A 1 180 ? -5.444 7.721 -5.179 1.00 85.38 180 CYS A O 1
ATOM 1402 N N . LEU A 1 181 ? -3.542 6.802 -5.954 1.00 84.12 181 LEU A N 1
ATOM 1403 C CA . LEU A 1 181 ? -3.877 6.927 -7.370 1.00 84.12 181 LEU A CA 1
ATOM 1404 C C . LEU A 1 181 ? -4.967 5.949 -7.808 1.00 84.12 181 LEU A C 1
ATOM 1406 O O . LEU A 1 181 ? -5.954 6.385 -8.385 1.00 84.12 181 LEU A O 1
ATOM 1410 N N . ASN A 1 182 ? -4.840 4.647 -7.521 1.00 89.00 182 ASN A N 1
ATOM 1411 C CA . ASN A 1 182 ? -5.708 3.624 -8.130 1.00 89.00 182 ASN A CA 1
ATOM 1412 C C . ASN A 1 182 ? -6.686 2.932 -7.173 1.00 89.00 182 ASN A C 1
ATOM 1414 O O . ASN A 1 182 ? -7.899 3.152 -7.257 1.00 89.00 182 ASN A O 1
ATOM 1418 N N . ARG A 1 183 ? -6.214 2.030 -6.307 1.00 91.00 183 ARG A N 1
ATOM 1419 C CA . ARG A 1 183 ? -7.111 1.253 -5.442 1.00 91.00 183 ARG A CA 1
ATOM 1420 C C . ARG A 1 183 ? -6.563 1.074 -4.038 1.00 91.00 183 ARG A C 1
ATOM 1422 O O . ARG A 1 183 ? -5.561 0.392 -3.843 1.00 91.00 183 ARG A O 1
ATOM 1429 N N . MET A 1 184 ? -7.325 1.550 -3.065 1.00 89.12 184 MET A N 1
ATOM 1430 C CA . MET A 1 184 ? -7.100 1.303 -1.648 1.00 89.12 184 MET A CA 1
ATOM 1431 C C . MET A 1 184 ? -8.214 0.433 -1.067 1.00 89.12 184 MET A C 1
ATOM 1433 O O . MET A 1 184 ? -9.398 0.641 -1.349 1.00 89.12 184 MET A O 1
ATOM 1437 N N . GLN A 1 185 ? -7.827 -0.526 -0.229 1.00 92.12 185 GLN A N 1
ATOM 1438 C CA . GLN A 1 185 ? -8.729 -1.219 0.682 1.00 92.12 185 GLN A CA 1
ATOM 1439 C C . GLN A 1 185 ? -8.133 -1.209 2.088 1.00 92.12 185 GLN A C 1
ATOM 1441 O O . GLN A 1 185 ? -7.036 -1.730 2.271 1.00 92.12 185 GLN A O 1
ATOM 1446 N N . THR A 1 186 ? -8.843 -0.664 3.068 1.00 90.19 186 THR A N 1
ATOM 1447 C CA . THR A 1 186 ? -8.377 -0.652 4.459 1.00 90.19 186 THR A CA 1
ATOM 1448 C C . THR A 1 186 ? -9.434 -1.220 5.392 1.00 90.19 186 THR A C 1
ATOM 1450 O O . THR A 1 186 ? -10.636 -1.019 5.210 1.00 90.19 186 THR A O 1
ATOM 1453 N N . MET A 1 187 ? -8.973 -1.954 6.394 1.00 92.56 187 MET A N 1
ATOM 1454 C CA . MET A 1 187 ? -9.760 -2.321 7.561 1.00 92.56 187 MET A CA 1
ATOM 1455 C C . MET A 1 187 ? -9.034 -1.757 8.782 1.00 92.56 187 MET A C 1
ATOM 1457 O O . MET A 1 187 ? -7.951 -2.228 9.127 1.00 92.56 187 MET A O 1
ATOM 1461 N N . GLY A 1 188 ? -9.608 -0.730 9.405 1.00 89.00 188 GLY A N 1
ATOM 1462 C CA . GLY A 1 188 ? -9.026 -0.063 10.567 1.00 89.00 188 GLY A CA 1
ATOM 1463 C C . GLY A 1 188 ? -9.173 1.457 10.546 1.00 89.00 188 GLY A C 1
ATOM 1464 O O . GLY A 1 188 ? -10.211 1.978 10.141 1.00 89.00 188 GLY A O 1
ATOM 1465 N N . LEU A 1 189 ? -8.164 2.159 11.055 1.00 90.38 189 LEU A N 1
ATOM 1466 C CA . LEU A 1 189 ? -8.206 3.604 11.287 1.00 90.38 189 LEU A CA 1
ATOM 1467 C C . LEU A 1 189 ? -7.299 4.327 10.286 1.00 90.38 189 LEU A C 1
ATOM 1469 O O . LEU A 1 189 ? -6.124 3.991 10.170 1.00 90.38 189 LEU A O 1
ATOM 1473 N N . ILE A 1 190 ? -7.837 5.329 9.596 1.00 91.25 190 ILE A N 1
ATOM 1474 C CA . ILE A 1 190 ? -7.067 6.307 8.823 1.00 91.25 190 ILE A CA 1
ATOM 1475 C C . ILE A 1 190 ? -7.185 7.641 9.558 1.00 91.25 190 ILE A C 1
ATOM 1477 O O . ILE A 1 190 ? -8.297 8.140 9.737 1.00 91.25 190 ILE A O 1
ATOM 1481 N N . HIS A 1 191 ? -6.067 8.194 10.023 1.00 88.62 191 HIS A N 1
ATOM 1482 C CA . HIS A 1 191 ? -6.090 9.462 10.746 1.00 88.62 191 HIS A CA 1
ATOM 1483 C C . HIS A 1 191 ? -6.134 10.651 9.780 1.00 88.62 191 HIS A C 1
ATOM 1485 O O . HIS A 1 191 ? -7.104 11.401 9.824 1.00 88.62 191 HIS A O 1
ATOM 1491 N N . THR A 1 192 ? -5.170 10.781 8.866 1.00 89.44 192 THR A N 1
ATOM 1492 C CA . THR A 1 192 ? -5.236 11.780 7.793 1.00 89.44 192 THR A CA 1
ATOM 1493 C C . THR A 1 192 ? -5.061 11.161 6.418 1.00 89.44 192 THR A C 1
ATOM 1495 O O . THR A 1 192 ? -4.257 10.246 6.205 1.00 89.44 192 THR A O 1
ATOM 1498 N N . LEU A 1 193 ? -5.848 11.672 5.477 1.00 90.31 193 LEU A N 1
ATOM 1499 C CA . LEU A 1 193 ? -5.738 11.341 4.072 1.00 90.31 193 LEU A CA 1
ATOM 1500 C C . LEU A 1 193 ? -6.028 12.570 3.215 1.00 90.31 193 LEU A C 1
ATOM 1502 O O . LEU A 1 193 ? -7.136 13.097 3.248 1.00 90.31 193 LEU A O 1
ATOM 1506 N N . GLU A 1 194 ? -5.062 12.988 2.410 1.00 90.06 194 GLU A N 1
ATOM 1507 C CA . GLU A 1 194 ? -5.210 14.209 1.615 1.00 90.06 194 GLU A CA 1
ATOM 1508 C C . GLU A 1 194 ? -5.940 13.923 0.301 1.00 90.06 194 GLU A C 1
ATOM 1510 O O . GLU A 1 194 ? -6.995 14.493 0.029 1.00 90.06 194 GLU A O 1
ATOM 1515 N N . GLN A 1 195 ? -5.443 12.980 -0.511 1.00 87.62 195 GLN A N 1
ATOM 1516 C CA . GLN A 1 195 ? -5.966 12.765 -1.860 1.00 87.62 195 GLN A CA 1
ATOM 1517 C C . GLN A 1 195 ? -6.226 11.300 -2.208 1.00 87.62 195 GLN A C 1
ATOM 1519 O O . GLN A 1 195 ? -5.356 10.423 -2.194 1.00 87.62 195 GLN A O 1
ATOM 1524 N N . CYS A 1 196 ? -7.453 11.042 -2.662 1.00 86.50 196 CYS A N 1
ATOM 1525 C CA . CYS A 1 196 ? -7.849 9.781 -3.278 1.00 86.50 196 CYS A CA 1
ATOM 1526 C C . CYS A 1 196 ? -8.393 9.983 -4.688 1.00 86.50 196 CYS A C 1
ATOM 1528 O O . CYS A 1 196 ? -9.525 10.437 -4.877 1.00 86.50 196 CYS A O 1
ATOM 1530 N N . LEU A 1 197 ? -7.607 9.573 -5.688 1.00 85.50 197 LEU A N 1
ATOM 1531 C CA . LEU A 1 197 ? -7.940 9.786 -7.092 1.00 85.50 197 LEU A CA 1
ATOM 1532 C C . LEU A 1 197 ? -9.016 8.828 -7.597 1.00 85.50 197 LEU A C 1
ATOM 1534 O O . LEU A 1 197 ? -10.029 9.294 -8.104 1.00 85.50 197 LEU A O 1
ATOM 1538 N N . ASN A 1 198 ? -8.850 7.507 -7.453 1.00 89.75 198 ASN A N 1
ATOM 1539 C CA . ASN A 1 198 ? -9.730 6.533 -8.119 1.00 89.75 198 ASN A CA 1
ATOM 1540 C C . ASN A 1 198 ? -10.714 5.799 -7.204 1.00 89.75 198 ASN A C 1
ATOM 1542 O O . ASN A 1 198 ? -11.918 6.069 -7.239 1.00 89.75 198 ASN A O 1
ATOM 1546 N N . ARG A 1 199 ? -10.260 4.797 -6.445 1.00 91.44 199 ARG A N 1
ATOM 1547 C CA . ARG A 1 199 ? -11.167 3.952 -5.661 1.00 91.44 199 ARG A CA 1
ATOM 1548 C C . ARG A 1 199 ? -10.643 3.673 -4.265 1.00 91.44 199 ARG A C 1
ATOM 1550 O O . ARG A 1 199 ? -9.654 2.965 -4.100 1.00 91.44 199 ARG A O 1
ATOM 1557 N N . MET A 1 200 ? -11.414 4.097 -3.275 1.00 90.06 200 MET A N 1
ATOM 1558 C CA . MET A 1 200 ? -11.195 3.772 -1.873 1.00 90.06 200 MET A CA 1
ATOM 1559 C C . MET A 1 200 ? -12.333 2.898 -1.344 1.00 90.06 200 MET A C 1
ATOM 1561 O O . MET A 1 200 ? -13.511 3.149 -1.617 1.00 90.06 200 MET A O 1
ATOM 1565 N N . GLN A 1 201 ? -11.976 1.857 -0.597 1.00 93.19 201 GLN A N 1
ATOM 1566 C CA . GLN A 1 201 ? -12.904 1.097 0.230 1.00 93.19 201 GLN A CA 1
ATOM 1567 C C . GLN A 1 201 ? -12.342 1.009 1.643 1.00 93.19 201 GLN A C 1
ATOM 1569 O O . GLN A 1 201 ? -11.245 0.483 1.812 1.00 93.19 201 GLN A O 1
ATOM 1574 N N . THR A 1 202 ? -13.077 1.480 2.640 1.00 91.44 202 THR A N 1
ATOM 1575 C CA . THR A 1 202 ? -12.638 1.398 4.034 1.00 91.44 202 THR A CA 1
ATOM 1576 C C . THR A 1 202 ? -13.723 0.792 4.901 1.00 91.44 202 THR A C 1
ATOM 1578 O O . THR A 1 202 ? -14.921 0.999 4.687 1.00 91.44 202 THR A O 1
ATOM 1581 N N . VAL A 1 203 ? -13.295 0.015 5.883 1.00 94.56 203 VAL A N 1
ATOM 1582 C CA . VAL A 1 203 ? -14.141 -0.414 6.988 1.00 94.56 203 VAL A CA 1
ATOM 1583 C C . VAL A 1 203 ? -13.442 0.024 8.266 1.00 94.56 203 VAL A C 1
ATOM 1585 O O . VAL A 1 203 ? -12.341 -0.435 8.558 1.00 94.56 203 VAL A O 1
ATOM 1588 N N . GLY A 1 204 ? -14.060 0.941 9.002 1.00 91.88 204 GLY A N 1
ATOM 1589 C CA . GLY A 1 204 ? -13.491 1.531 10.206 1.00 91.88 204 GLY A CA 1
ATOM 1590 C C . GLY A 1 204 ? -13.678 3.041 10.258 1.00 91.88 204 GLY A C 1
ATOM 1591 O O . GLY A 1 204 ? -14.740 3.548 9.902 1.00 91.88 204 GLY A O 1
ATOM 1592 N N . LEU A 1 205 ? -12.675 3.752 10.762 1.00 92.25 205 LEU A N 1
ATOM 1593 C CA . LEU A 1 205 ? -12.779 5.183 11.036 1.00 92.25 205 LEU A CA 1
ATOM 1594 C C . LEU A 1 205 ? -11.821 5.966 10.140 1.00 92.25 205 LEU A C 1
ATOM 1596 O O . LEU A 1 205 ? -10.671 5.574 9.958 1.00 92.25 205 LEU A O 1
ATOM 1600 N N . ILE A 1 206 ? -12.316 7.061 9.576 1.00 92.69 206 ILE A N 1
ATOM 1601 C CA . ILE A 1 206 ? -11.536 8.072 8.867 1.00 92.69 206 ILE A CA 1
ATOM 1602 C C . ILE A 1 206 ? -11.679 9.356 9.676 1.00 92.69 206 ILE A C 1
ATOM 1604 O O . ILE A 1 206 ? -12.797 9.845 9.847 1.00 92.69 206 ILE A O 1
ATOM 1608 N N . HIS A 1 207 ? -10.582 9.872 10.224 1.00 91.31 207 HIS A N 1
ATOM 1609 C CA . HIS A 1 207 ? -10.646 11.084 11.033 1.00 91.31 207 HIS A CA 1
ATOM 1610 C C . HIS A 1 207 ? -10.683 12.332 10.147 1.00 91.31 207 HIS A C 1
ATOM 1612 O O . HIS A 1 207 ? -11.672 13.057 10.202 1.00 91.31 207 HIS A O 1
ATOM 1618 N N . THR A 1 208 ? -9.691 12.541 9.281 1.00 90.38 208 THR A N 1
ATOM 1619 C CA . THR A 1 208 ? -9.740 13.604 8.272 1.00 90.38 208 THR A CA 1
ATOM 1620 C C . THR A 1 208 ? -9.536 13.064 6.868 1.00 90.38 208 THR A C 1
ATOM 1622 O O . THR A 1 208 ? -8.729 12.161 6.621 1.00 90.38 208 THR A O 1
ATOM 1625 N N . LEU A 1 209 ? -10.303 13.628 5.942 1.00 90.81 209 LEU A N 1
ATOM 1626 C CA . LEU A 1 209 ? -10.160 13.385 4.522 1.00 90.81 209 LEU A CA 1
ATOM 1627 C C . LEU A 1 209 ? -10.409 14.679 3.751 1.00 90.81 209 LEU A C 1
ATOM 1629 O O . LEU A 1 209 ? -11.519 15.206 3.776 1.00 90.81 209 LEU A O 1
ATOM 1633 N N . GLU A 1 210 ? -9.403 15.159 3.033 1.00 90.69 210 GLU A N 1
ATOM 1634 C CA . GLU A 1 210 ? -9.513 16.439 2.328 1.00 90.69 210 GLU A CA 1
ATOM 1635 C C . GLU A 1 210 ? -10.210 16.257 0.978 1.00 90.69 210 GLU A C 1
ATOM 1637 O O . GLU A 1 210 ? -11.256 16.850 0.724 1.00 90.69 210 GLU A O 1
ATOM 1642 N N . GLN A 1 211 ? -9.695 15.378 0.111 1.00 88.00 211 GLN A N 1
ATOM 1643 C CA . GLN A 1 211 ? -10.185 15.263 -1.262 1.00 88.00 211 GLN A CA 1
ATOM 1644 C C . GLN A 1 211 ? -10.419 13.824 -1.723 1.00 88.00 211 GLN A C 1
ATOM 1646 O O . GLN A 1 211 ? -9.539 12.959 -1.756 1.00 88.00 211 GLN A O 1
ATOM 1651 N N . CYS A 1 212 ? -11.636 13.585 -2.211 1.00 86.69 212 CYS A N 1
ATOM 1652 C CA . CYS A 1 212 ? -12.004 12.367 -2.924 1.00 86.69 212 CYS A CA 1
ATOM 1653 C C . CYS A 1 212 ? -12.526 12.669 -4.326 1.00 86.69 212 CYS A C 1
ATOM 1655 O O . CYS A 1 212 ? -13.650 13.145 -4.503 1.00 86.69 212 CYS A O 1
ATOM 1657 N N . LEU A 1 213 ? -11.726 12.315 -5.334 1.00 85.44 213 LEU A N 1
ATOM 1658 C CA . LEU A 1 213 ? -12.004 12.611 -6.736 1.00 85.44 213 LEU A CA 1
ATOM 1659 C C . LEU A 1 213 ? -13.067 11.689 -7.328 1.00 85.44 213 LEU A C 1
ATOM 1661 O O . LEU A 1 213 ? -14.074 12.190 -7.809 1.00 85.44 213 LEU A O 1
ATOM 1665 N N . ASN A 1 214 ? -12.897 10.361 -7.281 1.00 89.56 214 ASN A N 1
ATOM 1666 C CA . ASN A 1 214 ? -13.762 9.432 -8.028 1.00 89.56 214 ASN A CA 1
ATOM 1667 C C . ASN A 1 214 ? -14.756 8.630 -7.182 1.00 89.56 214 ASN A C 1
ATOM 1669 O O . ASN A 1 214 ? -15.959 8.902 -7.211 1.00 89.56 214 ASN A O 1
ATOM 1673 N N . ARG A 1 215 ? -14.313 7.570 -6.498 1.00 91.19 215 ARG A N 1
ATOM 1674 C CA . ARG A 1 215 ? -15.232 6.660 -5.803 1.00 91.19 215 ARG A CA 1
ATOM 1675 C C . ARG A 1 215 ? -14.743 6.282 -4.417 1.00 91.19 215 ARG A C 1
ATOM 1677 O O . ARG A 1 215 ? -13.743 5.583 -4.275 1.00 91.19 215 ARG A O 1
ATOM 1684 N N . MET A 1 216 ? -15.554 6.606 -3.420 1.00 89.75 216 MET A N 1
ATOM 1685 C CA . MET A 1 216 ? -15.354 6.196 -2.037 1.00 89.75 216 MET A CA 1
ATOM 1686 C C . MET A 1 216 ? -16.496 5.288 -1.576 1.00 89.75 216 MET A C 1
ATOM 1688 O O . MET A 1 216 ? -17.671 5.547 -1.859 1.00 89.75 216 MET A O 1
ATOM 1692 N N . GLN A 1 217 ? -16.146 4.206 -0.885 1.00 93.25 217 GLN A N 1
ATOM 1693 C CA . GLN A 1 217 ? -17.085 3.381 -0.136 1.00 93.25 217 GLN A CA 1
ATOM 1694 C C . GLN A 1 217 ? -16.567 3.204 1.288 1.00 93.25 217 GLN A C 1
ATOM 1696 O O . GLN A 1 217 ? -15.479 2.663 1.459 1.00 93.25 217 GLN A O 1
ATOM 1701 N N . THR A 1 218 ? -17.334 3.618 2.288 1.00 91.88 218 THR A N 1
ATOM 1702 C CA . THR A 1 218 ? -16.937 3.485 3.694 1.00 91.88 218 THR A CA 1
ATOM 1703 C C . THR A 1 218 ? -18.024 2.778 4.488 1.00 91.88 218 THR A C 1
ATOM 1705 O O . THR A 1 218 ? -19.221 2.980 4.267 1.00 91.88 218 THR A O 1
ATOM 1708 N N . VAL A 1 219 ? -17.605 1.929 5.417 1.00 95.25 219 VAL A N 1
ATOM 1709 C CA . VAL A 1 219 ? -18.466 1.411 6.480 1.00 95.25 219 VAL A CA 1
ATOM 1710 C C . VAL A 1 219 ? -17.831 1.806 7.802 1.00 95.25 219 VAL A C 1
ATOM 1712 O O . VAL A 1 219 ? -16.764 1.302 8.141 1.00 95.25 219 VAL A O 1
ATOM 1715 N N . GLY A 1 220 ? -18.475 2.708 8.534 1.00 93.19 220 GLY A N 1
ATOM 1716 C CA . GLY A 1 220 ? -18.000 3.202 9.819 1.00 93.19 220 GLY A CA 1
ATOM 1717 C C . GLY A 1 220 ? -18.155 4.711 9.958 1.00 93.19 220 GLY A C 1
ATOM 1718 O O . GLY A 1 220 ? -19.208 5.255 9.632 1.00 93.19 220 GLY A O 1
ATOM 1719 N N . LEU A 1 221 ? -17.143 5.376 10.506 1.00 92.81 221 LEU A N 1
ATOM 1720 C CA . LEU A 1 221 ? -17.239 6.778 10.908 1.00 92.81 221 LEU A CA 1
ATOM 1721 C C . LEU A 1 221 ? -16.277 7.642 10.099 1.00 92.81 221 LEU A C 1
ATOM 1723 O O . LEU A 1 221 ? -15.093 7.332 10.017 1.00 92.81 221 LEU A O 1
ATOM 1727 N N . ILE A 1 222 ? -16.789 8.725 9.526 1.00 93.06 222 ILE A N 1
ATOM 1728 C CA . ILE A 1 222 ? -15.999 9.800 8.929 1.00 93.06 222 ILE A CA 1
ATOM 1729 C C . ILE A 1 222 ? -16.171 11.018 9.831 1.00 93.06 222 ILE A C 1
ATOM 1731 O O . ILE A 1 222 ? -17.298 11.481 10.014 1.00 93.06 222 ILE A O 1
ATOM 1735 N N . HIS A 1 223 ? -15.092 11.506 10.439 1.00 91.75 223 HIS A N 1
ATOM 1736 C CA . HIS A 1 223 ? -15.188 12.659 11.330 1.00 91.75 223 HIS A CA 1
ATOM 1737 C C . HIS A 1 223 ? -15.215 13.969 10.538 1.00 91.75 223 HIS A C 1
ATOM 1739 O O . HIS A 1 223 ? -16.204 14.688 10.634 1.00 91.75 223 HIS A O 1
ATOM 1745 N N . THR A 1 224 ? -14.209 14.244 9.710 1.00 90.62 224 THR A N 1
ATOM 1746 C CA . THR A 1 224 ? -14.237 15.380 8.785 1.00 90.62 224 THR A CA 1
ATOM 1747 C C . THR A 1 224 ? -13.995 14.952 7.351 1.00 90.62 224 THR A C 1
ATOM 1749 O O . THR A 1 224 ? -13.180 14.072 7.054 1.00 90.62 224 THR A O 1
ATOM 1752 N N . LEU A 1 225 ? -14.741 15.586 6.455 1.00 90.75 225 LEU A N 1
ATOM 1753 C CA . LEU A 1 225 ? -14.584 15.439 5.025 1.00 90.75 225 LEU A CA 1
ATOM 1754 C C . LEU A 1 225 ? -14.816 16.781 4.337 1.00 90.75 225 LEU A C 1
ATOM 1756 O O . LEU A 1 225 ? -15.928 17.306 4.373 1.00 90.75 225 LEU A O 1
ATOM 1760 N N . GLU A 1 226 ? -13.788 17.300 3.677 1.00 90.31 226 GLU A N 1
ATOM 1761 C CA . GLU A 1 226 ? -13.854 18.630 3.063 1.00 90.31 226 GLU A CA 1
ATOM 1762 C C . GLU A 1 226 ? -14.493 18.560 1.673 1.00 90.31 226 GLU A C 1
ATOM 1764 O O . GLU A 1 226 ? -15.543 19.150 1.429 1.00 90.31 226 GLU A O 1
ATOM 1769 N N . GLN A 1 227 ? -13.928 17.765 0.758 1.00 87.00 227 GLN A N 1
ATOM 1770 C CA . GLN A 1 227 ? -14.386 17.704 -0.629 1.00 87.00 227 GLN A CA 1
ATOM 1771 C C . GLN A 1 227 ? -14.616 16.289 -1.157 1.00 87.00 227 GLN A C 1
ATOM 1773 O O . GLN A 1 227 ? -13.747 15.414 -1.196 1.00 87.00 227 GLN A O 1
ATOM 1778 N N .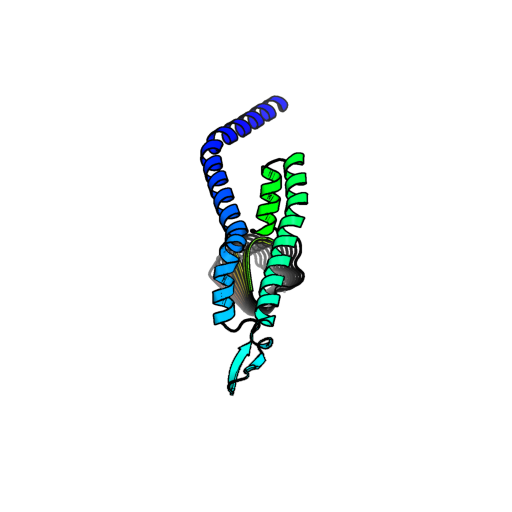 CYS A 1 228 ? -15.814 16.095 -1.708 1.00 85.12 228 CYS A N 1
ATOM 1779 C CA . CYS A 1 228 ? -16.174 14.913 -2.483 1.00 85.12 228 CYS A CA 1
ATOM 1780 C C . CYS A 1 228 ? -16.674 15.276 -3.875 1.00 85.12 228 CYS A C 1
ATOM 1782 O O . CYS A 1 228 ? -17.805 15.740 -4.046 1.00 85.12 228 CYS A O 1
ATOM 1784 N N . LEU A 1 229 ? -15.849 14.982 -4.880 1.00 83.19 229 LEU A N 1
ATOM 1785 C CA . LEU A 1 229 ? -16.080 15.389 -6.260 1.00 83.19 229 LEU A CA 1
ATOM 1786 C C . LEU A 1 229 ? -17.092 14.509 -6.983 1.00 83.19 229 LEU A C 1
ATOM 1788 O O . LEU A 1 229 ? -18.029 15.058 -7.541 1.00 83.19 229 LEU A O 1
ATOM 1792 N N . ASN A 1 230 ? -16.967 13.175 -6.962 1.00 87.69 230 ASN A N 1
ATOM 1793 C CA . ASN A 1 230 ? -17.800 12.296 -7.803 1.00 87.69 230 ASN A CA 1
ATOM 1794 C C . ASN A 1 230 ? -18.808 11.424 -7.047 1.00 87.69 230 ASN A C 1
ATOM 1796 O O . ASN A 1 230 ? -20.009 11.702 -7.067 1.00 87.69 230 ASN A O 1
ATOM 1800 N N . ARG A 1 231 ? -18.377 10.305 -6.455 1.00 90.06 231 ARG A N 1
ATOM 1801 C CA . ARG A 1 231 ? -19.305 9.326 -5.877 1.00 90.06 231 ARG A CA 1
ATOM 1802 C C . ARG A 1 231 ? -18.863 8.841 -4.508 1.00 90.06 231 ARG A C 1
ATOM 1804 O O . ARG A 1 231 ? -17.873 8.124 -4.386 1.00 90.06 231 ARG A O 1
ATOM 1811 N N . MET A 1 232 ? -19.699 9.101 -3.514 1.00 88.81 232 MET A N 1
ATOM 1812 C CA . MET A 1 232 ? -19.534 8.599 -2.157 1.00 88.81 232 MET A CA 1
ATOM 1813 C C . MET A 1 232 ? -20.681 7.657 -1.789 1.00 88.81 232 MET A C 1
ATOM 1815 O O . MET A 1 232 ? -21.850 7.932 -2.076 1.00 88.81 232 MET A O 1
ATOM 1819 N N . GLN A 1 233 ? -20.343 6.528 -1.171 1.00 92.25 233 GLN A N 1
ATOM 1820 C CA . GLN A 1 233 ? -21.299 5.646 -0.513 1.00 92.25 233 GLN A CA 1
ATOM 1821 C C . GLN A 1 233 ? -20.820 5.372 0.908 1.00 92.25 233 GLN A C 1
ATOM 1823 O O . GLN A 1 233 ? -19.732 4.825 1.071 1.00 92.25 233 GLN A O 1
ATOM 1828 N N . THR A 1 234 ? -21.610 5.719 1.914 1.00 91.19 234 THR A N 1
ATOM 1829 C CA . THR A 1 234 ? -21.232 5.502 3.315 1.00 91.19 234 THR A CA 1
ATOM 1830 C C . THR A 1 234 ? -22.329 4.761 4.057 1.00 91.19 234 THR A C 1
ATOM 1832 O O . THR A 1 234 ? -23.521 4.971 3.825 1.00 91.19 234 THR A O 1
ATOM 1835 N N . VAL A 1 235 ? -21.920 3.866 4.946 1.00 94.75 235 VAL A N 1
ATOM 1836 C CA . VAL A 1 235 ? -22.797 3.269 5.950 1.00 94.75 235 VAL A CA 1
ATOM 1837 C C . VAL A 1 235 ? -22.202 3.601 7.309 1.00 94.75 235 VAL A C 1
ATOM 1839 O O . VAL A 1 235 ? -21.144 3.081 7.651 1.00 94.75 235 VAL A O 1
ATOM 1842 N N . GLY A 1 236 ? -22.865 4.471 8.063 1.00 92.56 236 GLY A N 1
ATOM 1843 C CA . GLY A 1 236 ? -22.442 4.891 9.393 1.00 92.56 236 GLY A CA 1
ATOM 1844 C C . GLY A 1 236 ? -22.584 6.393 9.624 1.00 92.56 236 GLY A C 1
ATOM 1845 O O . GLY A 1 236 ? -23.580 6.991 9.220 1.00 92.56 236 GLY A O 1
ATOM 1846 N N . LEU A 1 237 ? -21.629 6.985 10.337 1.00 91.69 237 LEU A N 1
ATOM 1847 C CA . LEU A 1 237 ? -21.699 8.379 10.776 1.00 91.69 237 LEU A CA 1
ATOM 1848 C C . LEU A 1 237 ? -20.776 9.255 9.930 1.00 91.69 237 LEU A C 1
ATOM 1850 O O . LEU A 1 237 ? -19.602 8.930 9.778 1.00 91.69 237 LEU A O 1
ATOM 1854 N N . ILE A 1 238 ? -21.287 10.386 9.455 1.00 91.69 238 ILE A N 1
ATOM 1855 C CA . ILE A 1 238 ? -20.471 11.501 8.970 1.00 91.69 238 ILE A CA 1
ATOM 1856 C C . ILE A 1 238 ? -20.667 12.655 9.949 1.00 91.69 238 ILE A C 1
ATOM 1858 O O . ILE A 1 238 ? -21.794 13.120 10.121 1.00 91.69 238 ILE A O 1
ATOM 1862 N N . HIS A 1 239 ? -19.609 13.088 10.632 1.00 90.19 239 HIS A N 1
ATOM 1863 C CA . HIS A 1 239 ? -19.734 14.169 11.606 1.00 90.19 239 HIS A CA 1
ATOM 1864 C C . HIS A 1 239 ? -19.737 15.540 10.923 1.00 90.19 239 HIS A C 1
ATOM 1866 O O . HIS A 1 239 ? -20.718 16.263 11.070 1.00 90.19 239 HIS A O 1
ATOM 1872 N N . THR A 1 240 ? -18.723 15.871 10.125 1.00 89.12 240 THR A N 1
ATOM 1873 C CA . THR A 1 240 ? -18.737 17.073 9.287 1.00 89.12 240 THR A CA 1
ATOM 1874 C C . THR A 1 240 ? -18.486 16.749 7.824 1.00 89.12 240 THR A C 1
ATOM 1876 O O . THR A 1 240 ? -17.635 15.927 7.473 1.00 89.12 240 THR A O 1
ATOM 1879 N N . LEU A 1 241 ? -19.267 17.402 6.968 1.00 88.94 241 LEU A N 1
ATOM 1880 C CA . LEU A 1 241 ? -19.092 17.378 5.529 1.00 88.94 241 LEU A CA 1
ATOM 1881 C C . LEU A 1 241 ? -19.269 18.780 4.957 1.00 88.94 241 LEU A C 1
A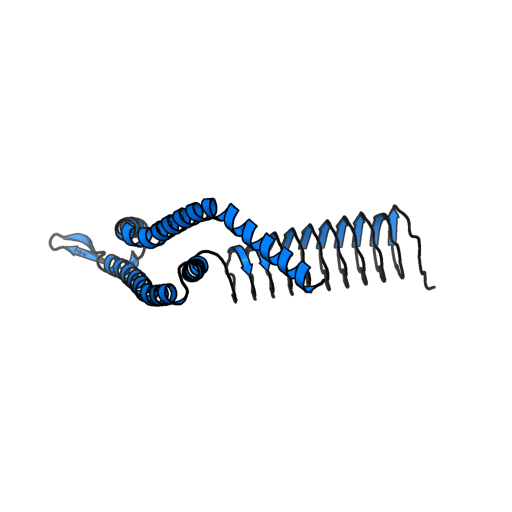TOM 1883 O O . LEU A 1 241 ? -20.379 19.313 4.962 1.00 88.94 241 LEU A O 1
ATOM 1887 N N . GLU A 1 242 ? -18.189 19.343 4.432 1.00 88.69 242 GLU A N 1
ATOM 1888 C CA . GLU A 1 242 ? -18.202 20.711 3.913 1.00 88.69 242 GLU A CA 1
ATOM 1889 C C . GLU A 1 242 ? -18.796 20.748 2.505 1.00 88.69 242 GLU A C 1
ATOM 1891 O O . GLU A 1 242 ? -19.829 21.373 2.277 1.00 88.69 242 GLU A O 1
ATOM 1896 N N . GLN A 1 243 ? -18.219 20.008 1.553 1.00 85.31 243 GLN A N 1
ATOM 1897 C CA . GLN A 1 243 ? -18.621 20.107 0.155 1.00 85.31 243 GLN A CA 1
ATOM 1898 C C . GLN A 1 243 ? -18.805 18.750 -0.532 1.00 85.31 243 GLN A C 1
ATOM 1900 O O . GLN A 1 243 ? -17.891 17.938 -0.701 1.00 85.31 243 GLN A O 1
ATOM 1905 N N . CYS A 1 244 ? -20.016 18.529 -1.048 1.00 82.62 244 CYS A N 1
ATOM 1906 C CA . CYS A 1 244 ? -20.319 17.406 -1.929 1.00 82.62 244 CYS A CA 1
ATOM 1907 C C . CYS A 1 244 ? -20.795 17.882 -3.303 1.00 82.62 244 CYS A C 1
ATOM 1909 O O . CYS A 1 244 ? -21.896 18.423 -3.449 1.00 82.62 244 CYS A O 1
ATOM 1911 N N . LEU A 1 245 ? -19.977 17.624 -4.325 1.00 79.50 245 LEU A N 1
ATOM 1912 C CA . LEU A 1 245 ? -20.179 18.153 -5.669 1.00 79.50 245 LEU A CA 1
ATOM 1913 C C . LEU A 1 245 ? -21.124 17.316 -6.525 1.00 79.50 245 LEU A C 1
ATOM 1915 O O . LEU A 1 245 ? -21.944 17.906 -7.210 1.00 79.50 245 LEU A O 1
ATOM 1919 N N . ASN A 1 246 ? -21.070 15.978 -6.486 1.00 84.56 246 ASN A N 1
ATOM 1920 C CA . ASN A 1 246 ? -21.847 15.133 -7.411 1.00 84.56 246 ASN A CA 1
ATOM 1921 C C . ASN A 1 246 ? -22.867 14.208 -6.742 1.00 84.56 246 ASN A C 1
ATOM 1923 O O . ASN A 1 246 ? -24.057 14.524 -6.704 1.00 84.56 246 ASN A O 1
ATOM 1927 N N . ARG A 1 247 ? -22.459 13.011 -6.305 1.00 87.44 247 ARG A N 1
ATOM 1928 C CA . ARG A 1 247 ? -23.398 11.983 -5.845 1.00 87.44 247 ARG A CA 1
ATOM 1929 C C . ARG A 1 247 ? -22.993 11.392 -4.508 1.00 87.44 247 ARG A C 1
ATOM 1931 O O . ARG A 1 247 ? -21.983 10.698 -4.407 1.00 87.44 247 ARG A O 1
ATOM 1938 N N . MET A 1 248 ? -23.880 11.534 -3.534 1.00 86.75 248 MET A N 1
ATOM 1939 C CA . MET A 1 248 ? -23.741 10.924 -2.218 1.00 86.75 248 MET A CA 1
ATOM 1940 C C . MET A 1 248 ? -24.896 9.969 -1.938 1.00 86.75 248 MET A C 1
ATOM 1942 O O . MET A 1 248 ? -26.058 10.277 -2.215 1.00 86.75 248 MET A O 1
ATOM 1946 N N . GLN A 1 249 ? -24.568 8.798 -1.403 1.00 89.94 249 GLN A N 1
ATOM 1947 C CA . GLN A 1 249 ? -25.534 7.872 -0.829 1.00 89.94 249 GLN A CA 1
ATOM 1948 C C . GLN A 1 249 ? -25.076 7.510 0.579 1.00 89.94 249 GLN A C 1
ATOM 1950 O O . GLN A 1 249 ? -24.022 6.897 0.721 1.00 89.94 249 GLN A O 1
ATOM 1955 N N . THR A 1 250 ? -25.845 7.868 1.598 1.00 88.62 250 THR A N 1
ATOM 1956 C CA . THR A 1 250 ? -25.501 7.547 2.987 1.00 88.62 250 THR A CA 1
ATOM 1957 C C . THR A 1 250 ? -26.613 6.745 3.639 1.00 88.62 250 THR A C 1
ATOM 1959 O O . THR A 1 250 ? -27.799 6.979 3.403 1.00 88.62 250 THR A O 1
ATOM 1962 N N . VAL A 1 251 ? -26.227 5.769 4.451 1.00 92.38 251 VAL A N 1
ATOM 1963 C CA . VAL A 1 251 ? -27.122 5.094 5.388 1.00 92.38 251 VAL A CA 1
ATOM 1964 C C . VAL A 1 251 ? -26.571 5.349 6.780 1.00 92.38 251 VAL A C 1
ATOM 1966 O O . VAL A 1 251 ? -25.525 4.809 7.132 1.00 92.38 251 VAL A O 1
ATOM 1969 N N . GLY A 1 252 ? -27.250 6.186 7.554 1.00 89.62 252 GLY A N 1
ATOM 1970 C CA . GLY A 1 252 ? -26.841 6.558 8.901 1.00 89.62 252 GLY A CA 1
ATOM 1971 C C . GLY A 1 252 ? -27.068 8.035 9.198 1.00 89.62 252 GLY A C 1
ATOM 1972 O O . GLY A 1 252 ? -28.059 8.617 8.763 1.00 89.62 252 GLY A O 1
ATOM 1973 N N . LEU A 1 253 ? -26.185 8.622 9.997 1.00 88.88 253 LEU A N 1
ATOM 1974 C CA . LEU A 1 253 ? -26.346 9.976 10.521 1.00 88.88 253 LEU A CA 1
ATOM 1975 C C . LEU A 1 253 ? -25.313 10.904 9.872 1.00 88.88 253 LEU A C 1
ATOM 1977 O O . LEU A 1 253 ? -24.128 10.581 9.828 1.00 88.88 253 LEU A O 1
ATOM 1981 N N . ILE A 1 254 ? -25.770 12.054 9.382 1.00 88.50 254 ILE A N 1
ATOM 1982 C CA . ILE A 1 254 ? -24.914 13.185 9.016 1.00 88.50 254 ILE A CA 1
ATOM 1983 C C . ILE A 1 254 ? -25.149 14.269 10.065 1.00 88.50 254 ILE A C 1
ATOM 1985 O O . ILE A 1 254 ? -26.280 14.729 10.223 1.00 88.50 254 ILE A O 1
ATOM 1989 N N . HIS A 1 255 ? -24.120 14.641 10.824 1.00 86.12 255 HIS A N 1
ATOM 1990 C CA . HIS A 1 255 ? -24.281 15.640 11.877 1.00 86.12 255 HIS A CA 1
ATOM 1991 C C . HIS A 1 255 ? -24.270 17.060 11.301 1.00 86.12 255 HIS A C 1
ATOM 1993 O O . HIS A 1 255 ? -25.262 17.763 11.469 1.00 86.12 255 HIS A O 1
ATOM 1999 N N . THR A 1 256 ? -23.228 17.450 10.564 1.00 86.38 256 THR A N 1
ATOM 2000 C CA . THR A 1 256 ? -23.203 18.718 9.830 1.00 86.38 256 THR A CA 1
ATOM 2001 C C . THR A 1 256 ? -22.923 18.530 8.350 1.00 86.38 256 THR A C 1
ATOM 2003 O O . THR A 1 256 ? -22.086 17.724 7.937 1.00 86.38 256 THR A O 1
ATOM 2006 N N . LEU A 1 257 ? -23.663 19.289 7.549 1.00 86.12 257 LEU A N 1
ATOM 2007 C CA . LEU A 1 257 ? -23.534 19.343 6.106 1.00 86.12 257 LEU A CA 1
ATOM 2008 C C . LEU A 1 257 ? -23.674 20.789 5.635 1.00 86.12 257 LEU A C 1
ATOM 2010 O O . LEU A 1 257 ? -24.763 21.364 5.720 1.00 86.12 257 LEU A O 1
ATOM 2014 N N . GLU A 1 258 ? -22.586 21.352 5.120 1.00 85.75 258 GLU A N 1
ATOM 2015 C CA . GLU A 1 258 ? -22.561 22.754 4.696 1.00 85.75 258 GLU A CA 1
ATOM 2016 C C . GLU A 1 258 ? -23.102 22.907 3.275 1.00 85.75 258 GLU A C 1
ATOM 2018 O O . GLU A 1 258 ? -24.134 23.541 3.071 1.00 85.75 258 GLU A O 1
ATOM 2023 N N . GLN A 1 259 ? -22.480 22.262 2.284 1.00 82.62 259 GLN A N 1
ATOM 2024 C CA . GLN A 1 259 ? -22.845 22.434 0.883 1.00 82.62 259 GLN A CA 1
ATOM 2025 C C . GLN A 1 259 ? -23.027 21.108 0.133 1.00 82.62 259 GLN A C 1
ATOM 2027 O O . GLN A 1 259 ? -22.126 20.275 -0.002 1.00 82.62 259 GLN A O 1
ATOM 2032 N N . CYS A 1 260 ? -24.202 20.945 -0.479 1.00 81.12 260 CYS A N 1
ATOM 2033 C CA . CYS A 1 260 ? -24.465 19.891 -1.455 1.00 81.12 260 CYS A CA 1
ATOM 2034 C C . CYS A 1 260 ? -24.918 20.474 -2.797 1.00 81.12 260 CYS A C 1
ATOM 2036 O O . CYS A 1 260 ? -25.992 21.070 -2.907 1.00 81.12 260 CYS A O 1
ATOM 2038 N N . LEU A 1 261 ? -24.114 20.257 -3.837 1.00 74.81 261 LEU A N 1
ATOM 2039 C CA . LEU A 1 261 ? -24.323 20.873 -5.144 1.00 74.81 261 LEU A CA 1
ATOM 2040 C C . LEU A 1 261 ? -25.196 20.054 -6.087 1.00 74.81 261 LEU A C 1
ATOM 2042 O O . LEU A 1 261 ? -25.883 20.661 -6.887 1.00 74.81 261 LEU A O 1
ATOM 2046 N N . ASN A 1 262 ? -25.227 18.720 -6.011 1.00 79.94 262 ASN A N 1
ATOM 2047 C CA . ASN A 1 262 ? -25.945 17.897 -6.998 1.00 79.94 262 ASN A CA 1
ATOM 2048 C C . ASN A 1 262 ? -26.972 16.943 -6.383 1.00 79.94 262 ASN A C 1
ATOM 2050 O O . ASN A 1 262 ? -28.128 17.318 -6.194 1.00 79.94 262 ASN A O 1
ATOM 2054 N N . ARG A 1 263 ? -26.605 15.678 -6.147 1.00 83.06 263 ARG A N 1
ATOM 2055 C CA . ARG A 1 263 ? -27.554 14.621 -5.785 1.00 83.06 263 ARG A CA 1
ATOM 2056 C C . ARG A 1 263 ? -27.167 13.943 -4.482 1.00 83.06 263 ARG A C 1
ATOM 2058 O O . ARG A 1 263 ? -26.191 13.193 -4.429 1.00 83.06 263 ARG A O 1
ATOM 2065 N N . MET A 1 264 ? -28.030 14.082 -3.486 1.00 83.31 264 MET A N 1
ATOM 2066 C CA . MET A 1 264 ? -27.911 13.381 -2.216 1.00 83.31 264 MET A CA 1
ATOM 2067 C C . MET A 1 264 ? -29.067 12.412 -2.006 1.00 83.31 264 MET A C 1
ATOM 2069 O O . MET A 1 264 ? -30.229 12.750 -2.226 1.00 83.31 264 MET A O 1
ATOM 2073 N N . GLN A 1 265 ? -28.739 11.200 -1.572 1.00 86.25 265 GLN A N 1
ATOM 2074 C CA . GLN A 1 265 ? -29.703 10.248 -1.040 1.00 86.25 265 GLN A CA 1
ATOM 2075 C C . GLN A 1 265 ? -29.243 9.823 0.349 1.00 86.25 265 GLN A C 1
ATOM 2077 O O . GLN A 1 265 ? -28.173 9.232 0.468 1.00 86.25 265 GLN A O 1
ATOM 2082 N N . THR A 1 266 ? -30.028 10.102 1.380 1.00 84.88 266 THR A N 1
ATOM 2083 C CA . THR A 1 266 ? -29.714 9.669 2.744 1.00 84.88 266 THR A CA 1
ATOM 2084 C C . THR A 1 266 ? -30.848 8.824 3.300 1.00 84.88 266 THR A C 1
ATOM 2086 O O . THR A 1 266 ? -32.026 9.117 3.100 1.00 84.88 266 THR A O 1
ATOM 2089 N N . VAL A 1 267 ? -30.497 7.740 3.980 1.00 88.75 267 VAL A N 1
ATOM 2090 C CA . VAL A 1 267 ? -31.421 6.964 4.808 1.00 88.75 267 VAL A CA 1
ATOM 2091 C C . VAL A 1 267 ? -30.940 7.112 6.241 1.00 88.75 267 VAL A C 1
ATOM 2093 O O . VAL A 1 267 ? -29.904 6.559 6.602 1.00 88.75 267 VAL A O 1
ATOM 2096 N N . GLY A 1 268 ? -31.668 7.886 7.035 1.00 85.56 268 GLY A N 1
ATOM 2097 C CA . GLY A 1 268 ? -31.296 8.247 8.397 1.00 85.56 268 GLY A CA 1
ATOM 2098 C C . GLY A 1 268 ? -31.464 9.739 8.663 1.00 85.56 268 GLY A C 1
ATOM 2099 O O . GLY A 1 268 ? -32.336 10.382 8.084 1.00 85.56 268 GLY A O 1
ATOM 2100 N N . LEU A 1 269 ? -30.679 10.278 9.589 1.00 84.31 269 LEU A N 1
ATOM 2101 C CA . LEU A 1 269 ? -30.874 11.628 10.115 1.00 84.31 269 LEU A CA 1
ATOM 2102 C C . LEU A 1 269 ? -29.829 12.585 9.527 1.00 84.31 269 LEU A C 1
ATOM 2104 O O . LEU A 1 269 ? -28.655 12.230 9.433 1.00 84.31 269 LEU A O 1
ATOM 2108 N N . ILE A 1 270 ? -30.245 13.798 9.164 1.00 84.50 270 ILE A N 1
ATOM 2109 C CA . ILE A 1 270 ? -29.325 14.922 8.935 1.00 84.50 270 ILE A CA 1
ATOM 2110 C C . ILE A 1 270 ? -29.608 15.949 10.025 1.00 84.50 270 ILE A C 1
ATOM 2112 O O . ILE A 1 270 ? -30.718 16.470 10.066 1.00 84.50 270 ILE A O 1
ATOM 2116 N N . HIS A 1 271 ? -28.659 16.204 10.927 1.00 80.38 271 HIS A N 1
ATOM 2117 C CA . HIS A 1 271 ? -28.899 17.086 12.072 1.00 80.38 271 HIS A CA 1
ATOM 2118 C C . HIS A 1 271 ? -28.869 18.568 11.672 1.00 80.38 271 HIS A C 1
ATOM 2120 O O . HIS A 1 271 ? -29.850 19.271 11.921 1.00 80.38 271 HIS A O 1
ATOM 2126 N N . THR A 1 272 ? -27.808 19.022 10.996 1.00 83.00 272 THR A N 1
ATOM 2127 C CA . THR A 1 272 ? -27.743 20.360 10.395 1.00 83.00 272 THR A CA 1
ATOM 2128 C C . THR A 1 272 ? -27.458 20.296 8.898 1.00 83.00 272 THR A C 1
ATOM 2130 O O . THR A 1 272 ? -26.552 19.601 8.438 1.00 83.00 272 THR A O 1
ATOM 2133 N N . LEU A 1 273 ? -28.259 21.043 8.139 1.00 83.00 273 LEU A N 1
ATOM 2134 C CA . LEU A 1 273 ? -28.073 21.286 6.713 1.00 83.00 273 LEU A CA 1
ATOM 2135 C C . LEU A 1 273 ? -28.094 22.795 6.461 1.00 83.00 273 LEU A C 1
ATOM 2137 O O . LEU A 1 273 ? -29.114 23.440 6.733 1.00 83.00 273 LEU A O 1
ATOM 2141 N N . GLU A 1 274 ? -26.999 23.334 5.923 1.00 81.75 274 GLU A N 1
ATOM 2142 C CA . GLU A 1 274 ? -26.938 24.744 5.525 1.00 81.75 274 GLU A CA 1
ATOM 2143 C C . GLU A 1 274 ? -27.465 24.947 4.103 1.00 81.75 274 GLU A C 1
ATOM 2145 O O . GLU A 1 274 ? -28.501 25.576 3.917 1.00 81.75 274 GLU A O 1
ATOM 2150 N N . GLN A 1 275 ? -26.814 24.375 3.087 1.00 77.81 275 GLN A N 1
ATOM 2151 C CA . GLN A 1 275 ? -27.168 24.624 1.692 1.00 77.81 275 GLN A CA 1
ATOM 2152 C C . GLN A 1 275 ? -27.231 23.345 0.848 1.00 77.81 275 GLN A C 1
ATOM 2154 O O . GLN A 1 275 ? -26.293 22.550 0.765 1.00 77.81 275 GLN A O 1
ATOM 2159 N N . CYS A 1 276 ? -28.339 23.178 0.120 1.00 76.88 276 CYS A N 1
ATOM 2160 C CA . CYS A 1 276 ? -28.455 22.186 -0.945 1.00 76.88 276 CYS A CA 1
ATOM 2161 C C . CYS A 1 276 ? -29.075 22.826 -2.188 1.00 76.88 276 CYS A C 1
ATOM 2163 O O . CYS A 1 276 ? -30.199 23.314 -2.135 1.00 76.88 276 CYS A O 1
ATOM 2165 N N . LEU A 1 277 ? -28.332 22.836 -3.296 1.00 67.00 277 LEU A N 1
ATOM 2166 C CA . LEU A 1 277 ? -28.692 23.608 -4.492 1.00 67.00 277 LEU A CA 1
ATOM 2167 C C . LEU A 1 277 ? -29.551 22.838 -5.498 1.00 67.00 277 LEU A C 1
ATOM 2169 O O . LEU A 1 277 ? -30.295 23.454 -6.252 1.00 67.00 277 LEU A O 1
ATOM 2173 N N . ASN A 1 278 ? -29.461 21.507 -5.517 1.00 76.62 278 ASN A N 1
ATOM 2174 C CA . ASN A 1 278 ? -30.115 20.689 -6.540 1.00 76.62 278 ASN A CA 1
ATOM 2175 C C . ASN A 1 278 ? -31.123 19.696 -5.949 1.00 76.62 278 ASN A C 1
ATOM 2177 O O . ASN A 1 278 ? -32.291 20.027 -5.766 1.00 76.62 278 ASN A O 1
ATOM 2181 N N . ARG A 1 279 ? -30.723 18.439 -5.706 1.00 75.50 279 ARG A N 1
ATOM 2182 C CA . ARG A 1 279 ? -31.661 17.349 -5.404 1.00 75.50 279 ARG A CA 1
ATOM 2183 C C . ARG A 1 279 ? -31.249 16.559 -4.172 1.00 75.50 279 ARG A C 1
ATOM 2185 O O . ARG A 1 279 ? -30.343 15.725 -4.230 1.00 75.50 279 ARG A O 1
ATOM 2192 N N . MET A 1 280 ? -32.019 16.720 -3.102 1.00 77.69 280 MET A N 1
ATOM 2193 C CA . MET A 1 280 ? -31.926 15.898 -1.901 1.00 77.69 280 MET A CA 1
ATOM 2194 C C . MET A 1 280 ? -33.124 14.947 -1.797 1.00 77.69 280 MET A C 1
ATOM 2196 O O . MET A 1 280 ? -34.272 15.339 -1.990 1.00 77.69 280 MET A O 1
ATOM 2200 N N . GLN A 1 281 ? -32.852 13.676 -1.514 1.00 78.75 281 GLN A N 1
ATOM 2201 C CA . GLN A 1 281 ? -33.856 12.695 -1.113 1.00 78.75 281 GLN A CA 1
ATOM 2202 C C . GLN A 1 281 ? -33.432 12.115 0.230 1.00 78.75 281 GLN A C 1
ATOM 2204 O O . G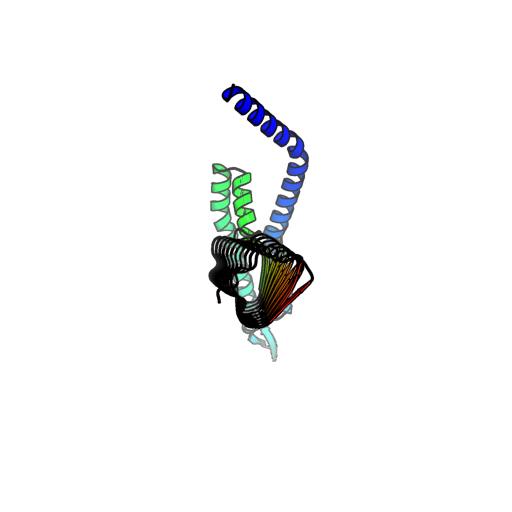LN A 1 281 ? -32.416 11.428 0.303 1.00 78.75 281 GLN A O 1
ATOM 2209 N N . THR A 1 282 ? -34.203 12.377 1.275 1.00 76.62 282 THR A N 1
ATOM 2210 C CA . THR A 1 282 ? -33.947 11.827 2.605 1.00 76.62 282 THR A CA 1
ATOM 2211 C C . THR A 1 282 ? -35.087 10.901 3.007 1.00 76.62 282 THR A C 1
ATOM 2213 O O . THR A 1 282 ? -36.262 11.190 2.784 1.00 76.62 282 THR A O 1
ATOM 2216 N N . VAL A 1 283 ? -34.738 9.752 3.573 1.00 77.69 283 VAL A N 1
ATOM 2217 C CA . VAL A 1 283 ? -35.668 8.851 4.255 1.00 77.69 283 VAL A CA 1
ATOM 2218 C C . VAL A 1 283 ? -35.271 8.864 5.726 1.00 77.69 283 VAL A C 1
ATOM 2220 O O . VAL A 1 283 ? -34.439 8.071 6.163 1.00 77.69 283 VAL A O 1
ATOM 2223 N N . GLY A 1 284 ? -35.812 9.833 6.463 1.00 70.06 284 GLY A N 1
ATOM 2224 C CA . GLY A 1 284 ? -35.563 10.061 7.886 1.00 70.06 284 GLY A CA 1
ATOM 2225 C C . GLY A 1 284 ? -35.817 11.519 8.280 1.00 70.06 284 GLY A C 1
ATOM 2226 O O . GLY A 1 284 ? -36.436 12.261 7.519 1.00 70.06 284 GLY A O 1
ATOM 2227 N N . LEU A 1 285 ? -35.406 11.922 9.485 1.00 71.81 285 LEU A N 1
ATOM 2228 C CA . LEU A 1 285 ? -35.667 13.272 10.000 1.00 71.81 285 LEU A CA 1
ATOM 2229 C C . LEU A 1 285 ? -34.576 14.278 9.581 1.00 71.81 285 LEU A C 1
ATOM 2231 O O . LEU A 1 285 ? -33.392 13.947 9.497 1.00 71.81 285 LEU A O 1
ATOM 2235 N N . ILE A 1 286 ? -34.983 15.532 9.376 1.00 74.06 286 ILE A N 1
ATOM 2236 C CA . ILE A 1 286 ? -34.085 16.690 9.296 1.00 74.06 286 ILE A CA 1
ATOM 2237 C C . ILE A 1 286 ? -34.575 17.705 10.340 1.00 74.06 286 ILE A C 1
ATOM 2239 O O . ILE A 1 286 ? -35.575 18.376 10.089 1.00 74.06 286 ILE A O 1
ATOM 2243 N N . PRO A 1 287 ? -33.957 17.787 11.533 1.00 61.69 287 PRO A N 1
ATOM 2244 C CA . PRO A 1 287 ? -34.424 18.662 12.607 1.00 61.69 287 PRO A CA 1
ATOM 2245 C C . PRO A 1 287 ? -34.153 20.146 12.336 1.00 61.69 287 PRO A C 1
ATOM 2247 O O . PRO A 1 287 ? -34.910 20.994 12.805 1.00 61.69 287 PRO A O 1
ATOM 2250 N N . HIS A 1 288 ? -33.076 20.470 11.608 1.00 60.50 288 HIS A N 1
ATOM 2251 C CA . HIS A 1 288 ? -32.648 21.851 11.397 1.00 60.50 288 HIS A CA 1
ATOM 2252 C C . HIS A 1 288 ? -32.168 22.095 9.958 1.00 60.50 288 HIS A C 1
ATOM 2254 O O . HIS A 1 288 ? -31.084 21.670 9.558 1.00 60.50 288 HIS A O 1
ATOM 2260 N N . THR A 1 289 ? -32.984 22.805 9.175 1.00 61.66 289 THR A N 1
ATOM 2261 C CA . THR A 1 289 ? -32.627 23.321 7.845 1.00 61.66 289 THR A CA 1
ATOM 2262 C C . THR A 1 289 ? -32.461 24.830 7.923 1.00 61.66 289 THR A C 1
ATOM 2264 O O . THR A 1 289 ? -33.434 25.534 8.202 1.00 61.66 289 THR A O 1
ATOM 2267 N N . ARG A 1 290 ? -31.264 25.352 7.644 1.00 52.31 290 ARG A N 1
ATOM 2268 C CA . ARG A 1 290 ? -31.065 26.797 7.486 1.00 52.31 290 ARG A CA 1
ATOM 2269 C C . ARG A 1 290 ? -31.085 27.146 6.001 1.00 52.31 290 ARG A C 1
ATOM 2271 O O . ARG A 1 290 ? -30.051 27.396 5.409 1.00 52.31 290 ARG A O 1
ATOM 2278 N N . THR A 1 291 ? -32.268 27.177 5.394 1.00 48.62 291 THR A N 1
ATOM 2279 C CA . THR A 1 291 ? -32.423 27.681 4.022 1.00 48.62 291 THR A CA 1
ATOM 2280 C C . THR A 1 291 ? -32.185 29.193 4.016 1.00 48.62 291 THR A C 1
ATOM 2282 O O . THR A 1 291 ? -33.031 29.948 4.497 1.00 48.62 291 THR A O 1
ATOM 2285 N N . VAL A 1 292 ? -31.031 29.643 3.525 1.00 41.78 292 VAL A N 1
ATOM 2286 C CA . VAL A 1 292 ? -30.813 31.063 3.200 1.00 41.78 292 VAL A CA 1
ATOM 2287 C C . VAL A 1 292 ? -31.479 31.332 1.836 1.00 41.78 292 VAL A C 1
ATOM 2289 O O . VAL A 1 292 ? -31.353 30.470 0.963 1.00 41.78 292 VAL A O 1
ATOM 2292 N N . PRO A 1 293 ? -32.251 32.430 1.692 1.00 38.41 293 PRO A N 1
ATOM 2293 C CA . PRO A 1 293 ? -33.107 32.713 0.532 1.00 38.41 293 PRO A CA 1
ATOM 2294 C C . PRO A 1 293 ? -32.375 32.797 -0.810 1.00 38.41 293 PRO A C 1
ATOM 2296 O O . PRO A 1 293 ? -31.191 33.201 -0.823 1.00 38.41 293 PRO A O 1
#

Sequence (293 aa):
MHNLLLREHQTAERMLVCQFGGMLRWVTLLSGLVECLFFAGIAFGWASLAVILKGKGYFSDHCINTTGANSSVYTDCSGQDEQLSLVFTIASMISNLLTLPNGFFFDHFGTMATRILAMMQTVGLIHTLEQCLNRMQTVGLIHTLEQCLNRMQTVGLIHTLEQCLNRMQTMGLIHTLEQCLNRMQTMGLIHTLEQCLNRMQTVGLIHTLEQCLNRMQTVGLIHTLEQCLNRMQTVGLIHTLEQCLNRMQTVGLIHTLEQCLNRMQTVGLIHTLEQCLNRMQTVGLIPHTRTVP

pLDDT: mean 73.23, std 16.05, range [31.81, 95.25]

Radius of gyration: 29.72 Å; chains: 1; bounding box: 78×71×80 Å

Foldseek 3Di:
DVVVVVVVVVVVVVVVVVVCPPVVVVVVVVVVVVLCCVLVVCLVCLVVVLVVCVVVCNVVVQWDFDQDPVRDTDIRNVVSVVVSVVVSVVSVVVVVVVVVVLVVCCVPPHDVVSVVVSCVVPADPQAEDAEDPAEEEHEEEAAEYEDYQEEYEYEEEYAEYEEDAYEYEYEEEYAEYEDDAEEYEYEEEYAEYEDDAEEYEYEYEYAEYEDDHEEYEYEEEYADYEDDHEEYEYEEEYADYEEYHEEYEYEYEYAYYEEAEYEYEYEEEYAEYEDYHYYYHYNYDHPYYNDDD